Protein AF-A0A377ZT81-F1 (afdb_monomer_lite)

Radius of gyration: 21.16 Å; chains: 1; bounding box: 54×37×61 Å

Structure (mmCIF, N/CA/C/O backbone):
data_AF-A0A377ZT81-F1
#
_entry.id   AF-A0A377ZT81-F1
#
loop_
_atom_site.group_PDB
_atom_site.id
_atom_site.type_symbol
_atom_site.label_atom_id
_atom_site.label_alt_id
_atom_site.label_comp_id
_atom_site.label_asym_id
_atom_site.label_entity_id
_atom_site.label_seq_id
_atom_site.pdbx_PDB_ins_code
_atom_site.Cartn_x
_atom_site.Cartn_y
_atom_site.Cartn_z
_atom_site.occupancy
_atom_site.B_iso_or_equiv
_atom_site.auth_seq_id
_atom_site.auth_comp_id
_atom_site.auth_asym_id
_atom_site.auth_atom_id
_atom_site.pdbx_PDB_model_num
ATOM 1 N N . MET A 1 1 ? -2.036 1.432 21.814 1.00 51.34 1 MET A N 1
ATOM 2 C CA . MET A 1 1 ? -3.433 0.937 21.841 1.00 51.34 1 MET A CA 1
ATOM 3 C C . MET A 1 1 ? -3.660 -0.219 22.804 1.00 51.34 1 MET A C 1
ATOM 5 O O . MET A 1 1 ? -4.402 -0.023 23.750 1.00 51.34 1 MET A O 1
ATOM 9 N N . LEU A 1 2 ? -3.006 -1.379 22.638 1.00 55.41 2 LEU A N 1
ATOM 10 C CA . LEU A 1 2 ? -3.285 -2.585 23.446 1.00 55.41 2 LEU A CA 1
ATOM 11 C C . LEU A 1 2 ? -3.204 -2.383 24.973 1.00 55.41 2 LEU A C 1
ATOM 13 O O . LEU A 1 2 ? -3.934 -3.031 25.718 1.00 55.41 2 LEU A O 1
ATOM 17 N N . LEU A 1 3 ? -2.333 -1.484 25.437 1.00 57.44 3 LEU A N 1
ATOM 18 C CA . LEU A 1 3 ? -2.171 -1.170 26.858 1.00 57.44 3 LEU A CA 1
ATOM 19 C C . LEU A 1 3 ? -3.305 -0.258 27.378 1.00 57.44 3 LEU A C 1
ATOM 21 O O . LEU A 1 3 ? -3.852 -0.515 28.442 1.00 57.44 3 LEU A O 1
ATOM 25 N N . LEU A 1 4 ? -3.745 0.722 26.580 1.00 56.19 4 LEU A N 1
ATOM 26 C CA . LEU A 1 4 ? -4.866 1.622 26.902 1.00 56.19 4 LEU A CA 1
ATOM 27 C C . LEU A 1 4 ? -6.214 0.891 26.899 1.00 56.19 4 LEU A C 1
ATOM 29 O O . LEU A 1 4 ? -6.998 1.063 27.825 1.00 56.19 4 LEU A O 1
ATOM 33 N N . THR A 1 5 ? -6.442 -0.002 25.930 1.00 56.78 5 THR A N 1
ATOM 34 C CA . THR A 1 5 ? -7.654 -0.841 25.871 1.00 56.78 5 THR A CA 1
ATOM 35 C C . THR A 1 5 ? -7.766 -1.791 27.067 1.00 56.78 5 THR A C 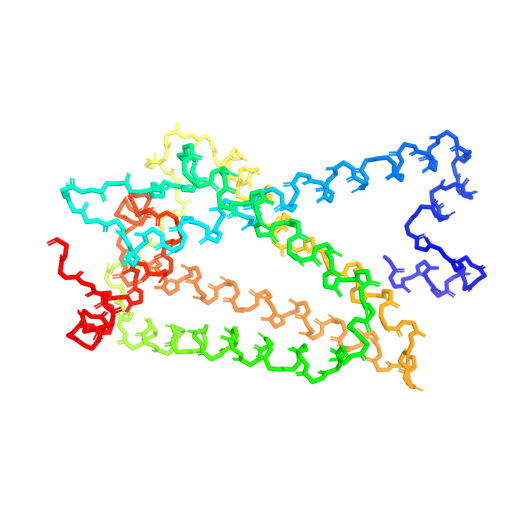1
ATOM 37 O O . THR A 1 5 ? -8.866 -2.173 27.453 1.00 56.78 5 THR A O 1
ATOM 40 N N . ARG A 1 6 ? -6.639 -2.171 27.688 1.00 57.97 6 ARG A N 1
ATOM 41 C CA . ARG A 1 6 ? -6.633 -2.961 28.930 1.00 57.97 6 ARG A CA 1
ATOM 42 C C . ARG A 1 6 ? -6.878 -2.122 30.184 1.00 57.97 6 ARG A C 1
ATOM 44 O O . ARG A 1 6 ? -7.456 -2.647 31.126 1.00 57.97 6 ARG A O 1
ATOM 51 N N . ILE A 1 7 ? -6.421 -0.868 30.207 1.00 60.09 7 ILE A N 1
ATOM 52 C CA . ILE A 1 7 ? -6.535 0.021 31.376 1.00 60.09 7 ILE A CA 1
ATOM 53 C C . ILE A 1 7 ? -7.918 0.683 31.453 1.00 60.09 7 ILE A C 1
ATOM 55 O O . ILE A 1 7 ? -8.443 0.848 32.549 1.00 60.09 7 ILE A O 1
ATOM 59 N N . ARG A 1 8 ? -8.522 1.039 30.312 1.00 58.12 8 ARG A N 1
ATOM 60 C CA . ARG A 1 8 ? -9.859 1.653 30.229 1.00 58.12 8 ARG A CA 1
ATOM 61 C C . ARG A 1 8 ? -10.763 0.872 29.263 1.00 58.12 8 ARG A C 1
ATOM 63 O O . ARG A 1 8 ? -10.941 1.292 28.114 1.00 58.12 8 ARG A O 1
ATOM 70 N N . PRO A 1 9 ? -11.275 -0.300 29.692 1.00 58.34 9 PRO A N 1
ATOM 71 C CA . PRO A 1 9 ? -12.201 -1.114 28.906 1.00 58.34 9 PRO A CA 1
ATOM 72 C C . PRO A 1 9 ? -13.620 -0.520 28.834 1.00 58.34 9 PRO A C 1
ATOM 74 O O . PRO A 1 9 ? -14.431 -1.020 28.069 1.00 58.34 9 PRO A O 1
ATOM 77 N N . ASP A 1 10 ? -13.913 0.518 29.623 1.00 55.56 10 ASP A N 1
ATOM 78 C CA . ASP A 1 10 ? -15.164 1.290 29.652 1.00 55.56 10 ASP A CA 1
ATOM 79 C C . ASP A 1 10 ? -15.356 2.207 28.429 1.00 55.56 10 ASP A C 1
ATOM 81 O O . ASP A 1 10 ? -16.475 2.616 28.126 1.00 55.56 10 ASP A O 1
ATOM 85 N N . LEU A 1 11 ? -14.275 2.527 27.710 1.00 59.03 11 LEU A N 1
ATOM 86 C CA . LEU A 1 11 ? -14.288 3.465 26.587 1.00 59.03 11 LEU A CA 1
ATOM 87 C C . LEU A 1 11 ? -14.462 2.728 25.246 1.00 59.03 11 LEU A C 1
ATOM 89 O O . LEU A 1 11 ? -13.526 2.596 24.453 1.00 59.03 11 LEU A O 1
ATOM 93 N N . ASP A 1 12 ? -15.687 2.274 24.975 1.00 52.72 12 ASP A N 1
ATOM 94 C CA . ASP A 1 12 ? -16.098 1.661 23.703 1.00 52.72 12 ASP A CA 1
ATOM 95 C C . ASP A 1 12 ? -16.346 2.731 22.616 1.00 52.72 12 ASP A C 1
ATOM 97 O O . ASP A 1 12 ? -17.474 3.065 22.263 1.00 52.72 12 ASP A O 1
ATOM 101 N N . GLY A 1 13 ? -15.277 3.313 22.068 1.00 53.59 13 GLY A N 1
ATOM 102 C CA . GLY A 1 13 ? -15.393 4.216 20.907 1.00 53.59 13 GLY A CA 1
ATOM 103 C C . GLY A 1 13 ? -14.089 4.509 20.164 1.00 53.59 13 GLY A C 1
ATOM 104 O O . GLY A 1 13 ? -14.024 5.405 19.322 1.00 53.59 13 GLY A O 1
ATOM 105 N N . GLY A 1 14 ? -13.045 3.726 20.440 1.00 59.12 14 GLY A N 1
ATOM 106 C CA . GLY A 1 14 ? -11.763 3.844 19.757 1.00 59.12 14 GLY A CA 1
ATOM 107 C C . GLY A 1 14 ? -10.973 5.091 20.162 1.00 59.12 14 GLY A C 1
ATOM 108 O O . GLY A 1 14 ? -11.110 5.628 21.258 1.00 59.12 14 GLY A O 1
ATOM 109 N N . ILE A 1 15 ? -10.089 5.523 19.266 1.00 63.22 15 ILE A N 1
ATOM 110 C CA . ILE A 1 15 ? -9.032 6.525 19.508 1.00 63.22 15 ILE A CA 1
ATOM 111 C C . ILE A 1 15 ? -9.598 7.876 19.968 1.00 63.22 15 ILE A C 1
ATOM 113 O O . ILE A 1 15 ? -9.003 8.546 20.810 1.00 63.22 15 ILE A O 1
ATOM 117 N N . PHE A 1 16 ? -10.777 8.238 19.460 1.00 63.53 16 PHE A N 1
ATOM 118 C CA . PHE A 1 16 ? -11.435 9.521 19.718 1.00 63.53 16 PHE A CA 1
ATOM 119 C C . PHE A 1 16 ? -11.974 9.626 21.137 1.00 63.53 16 PHE A C 1
ATOM 121 O O . PHE A 1 16 ? -11.855 10.679 21.757 1.00 63.53 16 PHE A O 1
ATOM 128 N N . THR A 1 17 ? -12.525 8.537 21.675 1.00 64.38 17 THR A N 1
ATOM 129 C CA . THR A 1 17 ? -13.050 8.517 23.044 1.00 64.38 17 THR A CA 1
ATOM 130 C C . THR A 1 17 ? -11.916 8.644 24.055 1.00 64.38 17 THR A C 1
ATOM 132 O O . THR A 1 17 ? -12.045 9.387 25.020 1.00 64.38 17 THR A O 1
ATOM 135 N N . TYR A 1 18 ? -10.760 8.022 23.789 1.00 66.94 18 TYR A N 1
ATOM 136 C CA . TYR A 1 18 ? -9.564 8.212 24.616 1.00 66.94 18 TYR A CA 1
ATOM 137 C C . TYR A 1 18 ? -9.042 9.657 24.567 1.00 66.94 18 TYR A C 1
ATOM 139 O O . TYR A 1 18 ? -8.658 10.201 25.601 1.00 66.94 18 TYR A O 1
ATOM 147 N N . ALA A 1 19 ? -9.047 10.294 23.390 1.00 68.56 19 ALA A N 1
ATOM 148 C CA . ALA A 1 19 ? -8.621 11.687 23.240 1.00 68.56 19 ALA A CA 1
ATOM 149 C C . ALA A 1 19 ? -9.590 12.671 23.917 1.00 68.56 19 ALA A C 1
ATOM 151 O O . ALA A 1 19 ? -9.147 13.605 24.584 1.00 68.56 19 ALA A O 1
ATOM 152 N N . ARG A 1 20 ? -10.902 12.438 23.791 1.00 71.44 20 ARG A N 1
ATOM 153 C CA . ARG A 1 20 ? -11.944 13.249 24.432 1.00 71.44 20 ARG A CA 1
ATOM 154 C C . ARG A 1 20 ? -11.869 13.165 25.952 1.00 71.44 20 ARG A C 1
ATOM 156 O O . ARG A 1 20 ? -11.900 14.196 26.613 1.00 71.44 20 ARG A O 1
ATOM 163 N N . GLU A 1 21 ? -11.735 11.957 26.490 1.00 73.06 21 GLU A N 1
ATOM 164 C CA . GLU A 1 21 ? -11.707 11.739 27.937 1.00 73.06 21 GLU A CA 1
ATOM 165 C C . GLU A 1 21 ? -10.402 12.242 28.574 1.00 73.06 21 GLU A C 1
ATOM 167 O O . GLU A 1 21 ? -10.401 12.716 29.706 1.00 73.06 21 GLU A O 1
ATOM 172 N N . GLY A 1 22 ? -9.282 12.167 27.845 1.00 74.12 22 GLY A N 1
ATOM 173 C CA . GLY A 1 22 ? -7.982 12.628 28.336 1.00 74.12 22 GLY A CA 1
ATOM 174 C C . GLY A 1 22 ? -7.754 14.138 28.218 1.00 74.12 22 GLY A C 1
ATOM 1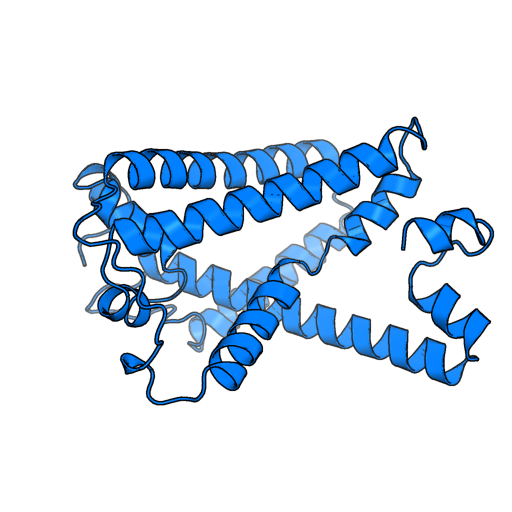75 O O . GLY A 1 22 ? -7.050 14.708 29.047 1.00 74.12 22 GLY A O 1
ATOM 176 N N . PHE A 1 23 ? -8.316 14.784 27.192 1.00 78.31 23 PHE A N 1
ATOM 177 C CA . PHE A 1 23 ? -7.936 16.150 26.806 1.00 78.31 23 PHE A CA 1
ATOM 178 C C . PHE A 1 23 ? -9.120 17.093 26.522 1.00 78.31 23 PHE A C 1
ATOM 180 O O . PHE A 1 23 ? -8.913 18.250 26.155 1.00 78.31 23 PHE A O 1
ATOM 187 N N . GLY A 1 24 ? -10.359 16.634 26.706 1.00 82.75 24 GLY A N 1
ATOM 188 C CA . GLY A 1 24 ? -11.573 17.433 26.539 1.00 82.75 24 GLY A CA 1
ATOM 189 C C . GLY A 1 24 ? -12.202 17.358 25.144 1.00 82.75 24 GLY A C 1
ATOM 190 O O . GLY A 1 24 ? -11.667 16.778 24.195 1.00 82.75 24 GLY A O 1
ATOM 191 N N . GLU A 1 25 ? -13.385 17.964 25.011 1.00 81.56 25 GLU A N 1
ATOM 192 C CA . GLU A 1 25 ? -14.235 17.832 23.819 1.00 81.56 25 GLU A CA 1
ATOM 193 C C . GLU A 1 25 ? -13.616 18.406 22.544 1.00 81.56 25 GLU A C 1
ATOM 195 O O . GLU A 1 25 ? -13.745 17.795 21.485 1.00 81.56 25 GLU A O 1
ATOM 200 N N . LEU A 1 26 ? -12.891 19.526 22.639 1.00 82.75 26 LEU A N 1
ATOM 201 C CA . LEU A 1 26 ? -12.250 20.156 21.482 1.00 82.75 26 LEU A CA 1
ATOM 202 C C . LEU A 1 26 ? -11.189 19.241 20.854 1.00 82.75 26 LEU A C 1
ATOM 204 O O . LEU A 1 26 ? -11.141 19.079 19.638 1.00 82.75 26 LEU A O 1
ATOM 208 N N . ILE A 1 27 ? -10.355 18.607 21.683 1.00 83.00 27 ILE A N 1
ATOM 209 C CA . ILE A 1 27 ? -9.286 17.717 21.214 1.00 83.00 27 ILE A CA 1
ATOM 210 C C . ILE A 1 27 ? -9.875 16.401 20.690 1.00 83.00 27 ILE A C 1
ATOM 212 O O . ILE A 1 27 ? -9.426 15.896 19.658 1.00 83.00 27 ILE A O 1
ATOM 216 N N . GLY A 1 28 ? -10.940 15.899 21.324 1.00 78.44 28 GLY A N 1
ATOM 217 C CA . GLY A 1 28 ? -11.738 14.795 20.788 1.00 78.44 28 GLY A CA 1
ATOM 218 C C . GLY A 1 28 ? -12.314 15.100 19.399 1.00 78.44 28 GLY A C 1
ATOM 219 O O . GLY A 1 28 ? -12.178 14.282 18.487 1.00 78.44 28 GLY A O 1
ATOM 220 N N . PHE A 1 29 ? -12.887 16.293 19.207 1.00 82.56 29 PHE A N 1
ATOM 221 C CA . PHE A 1 29 ? -13.408 16.749 17.915 1.00 82.56 29 PHE A CA 1
ATOM 222 C C . PHE A 1 29 ? -12.306 16.859 16.855 1.00 82.56 29 PHE A C 1
ATOM 224 O O . PHE A 1 29 ? -12.451 16.294 15.773 1.00 82.56 29 PHE A O 1
ATOM 231 N N . CYS A 1 30 ? -11.182 17.514 17.164 1.00 85.12 30 CYS A N 1
ATOM 232 C CA . CYS A 1 30 ? -10.048 17.630 16.242 1.00 85.12 30 CYS A CA 1
ATOM 233 C C . CYS A 1 30 ? -9.508 16.258 15.815 1.00 85.12 30 CYS A C 1
ATOM 235 O O . CYS A 1 30 ? -9.183 16.060 14.645 1.00 85.12 30 CYS A O 1
ATOM 237 N N . SER A 1 31 ? -9.443 15.297 16.741 1.00 79.69 31 SER A N 1
ATOM 238 C CA . SER A 1 31 ? -9.023 13.928 16.439 1.00 79.69 31 SER A CA 1
ATOM 239 C C . SER A 1 31 ? -10.003 13.234 15.485 1.00 79.69 31 SER A C 1
ATOM 241 O O . SER A 1 31 ? -9.577 12.682 14.469 1.00 79.69 31 SER A O 1
ATOM 243 N N . ALA A 1 32 ? -11.310 13.317 15.759 1.00 77.56 32 ALA A N 1
ATOM 244 C CA . ALA A 1 32 ? -12.347 12.725 14.912 1.00 77.56 32 ALA A CA 1
ATOM 245 C C . ALA A 1 32 ? -12.371 13.350 13.511 1.00 77.56 32 ALA A C 1
ATOM 247 O O . ALA A 1 32 ? -12.416 12.637 12.508 1.00 77.56 32 ALA A O 1
ATOM 248 N N . TRP A 1 33 ? -12.271 14.678 13.440 1.00 85.00 33 TRP A N 1
ATOM 249 C CA . TRP A 1 33 ? -12.207 15.420 12.187 1.00 85.00 33 TRP A CA 1
ATOM 250 C C . TRP A 1 33 ? -10.962 15.064 11.369 1.00 85.00 33 TRP A C 1
ATOM 252 O O . TRP A 1 33 ? -11.062 14.792 10.173 1.00 85.00 33 TRP A O 1
ATOM 262 N N . GLY A 1 34 ? -9.793 15.001 12.015 1.00 85.25 34 GLY A N 1
ATOM 263 C CA . GLY A 1 34 ? -8.539 14.623 11.367 1.00 85.25 34 GLY A CA 1
ATOM 264 C C . GLY A 1 34 ? -8.576 13.205 10.796 1.00 85.25 34 GLY A C 1
ATOM 265 O O . GLY A 1 34 ? -8.147 12.986 9.663 1.00 85.25 34 GLY A O 1
ATOM 266 N N . TYR A 1 35 ? -9.146 12.251 11.534 1.00 81.75 35 TYR A N 1
ATOM 267 C CA . TYR A 1 35 ? -9.324 10.888 11.036 1.00 81.75 35 TYR A CA 1
ATOM 268 C C . TYR A 1 35 ? -10.312 10.814 9.874 1.00 81.75 35 TYR A C 1
ATOM 270 O O . TYR A 1 35 ? -10.034 10.143 8.881 1.00 81.75 35 TYR A O 1
ATOM 278 N N . TRP A 1 36 ? -11.440 11.525 9.962 1.00 85.19 36 TRP A N 1
ATOM 279 C CA . TRP A 1 36 ? -12.407 11.594 8.870 1.00 85.19 36 TRP A CA 1
ATOM 280 C C . TRP A 1 36 ? -11.770 12.157 7.593 1.00 85.19 36 TRP A C 1
ATOM 282 O O . TRP A 1 36 ? -11.884 11.548 6.530 1.00 85.19 36 TRP A O 1
ATOM 292 N N . LEU A 1 37 ? -11.020 13.257 7.703 1.00 87.19 37 LEU A N 1
ATOM 293 C CA . LEU A 1 37 ? -10.310 13.852 6.574 1.00 87.19 37 LEU A CA 1
ATOM 294 C C . LEU A 1 37 ? -9.270 12.886 5.984 1.00 87.19 37 LEU A C 1
ATOM 296 O O . LEU A 1 37 ? -9.205 12.715 4.767 1.00 87.19 37 LEU A O 1
ATOM 300 N N . CYS A 1 38 ? -8.496 12.210 6.839 1.00 85.38 38 CYS A N 1
ATOM 301 C CA . CYS A 1 38 ? -7.540 11.188 6.415 1.00 85.38 38 CYS A CA 1
ATOM 302 C C . CYS A 1 38 ? -8.231 10.051 5.650 1.00 85.38 38 CYS A C 1
ATOM 304 O O . CYS A 1 38 ? -7.759 9.652 4.585 1.00 85.38 38 CYS A O 1
ATOM 306 N N . ALA A 1 39 ? -9.381 9.578 6.138 1.00 83.50 39 ALA A N 1
ATOM 307 C CA . ALA A 1 39 ? -10.157 8.535 5.481 1.00 83.50 39 ALA A CA 1
ATOM 308 C C . ALA A 1 39 ? -10.674 8.983 4.104 1.00 83.50 39 ALA A C 1
ATOM 310 O O . ALA A 1 39 ? -10.602 8.212 3.147 1.00 83.50 39 ALA A O 1
ATOM 311 N N . VAL A 1 40 ? -11.157 10.222 3.967 1.00 86.81 40 VAL A N 1
ATOM 312 C CA . VAL A 1 40 ? -11.605 10.770 2.673 1.00 86.81 40 VAL A CA 1
ATOM 313 C C . VAL A 1 40 ? -10.452 10.803 1.668 1.00 86.81 40 VAL A C 1
ATOM 315 O O . VAL A 1 40 ? -10.587 10.270 0.567 1.00 86.81 40 VAL A O 1
ATOM 318 N N . ILE A 1 41 ? -9.301 11.356 2.060 1.00 88.44 41 ILE A N 1
ATOM 319 C CA . ILE A 1 41 ? -8.113 11.438 1.198 1.00 88.44 41 ILE A CA 1
ATOM 320 C C . ILE A 1 41 ? -7.631 10.032 0.814 1.00 88.44 41 ILE A C 1
ATOM 322 O O . ILE A 1 41 ? -7.363 9.774 -0.357 1.00 88.44 41 ILE A O 1
ATOM 326 N N . ALA A 1 42 ? -7.574 9.100 1.770 1.00 85.25 42 ALA A N 1
ATOM 327 C CA . ALA A 1 42 ? -7.147 7.727 1.516 1.00 85.25 42 ALA A CA 1
ATOM 328 C C . ALA A 1 42 ? -8.045 7.015 0.491 1.00 85.25 42 ALA A C 1
ATOM 330 O O . ALA A 1 42 ? -7.530 6.351 -0.406 1.00 85.25 42 ALA A O 1
ATOM 331 N N . ASN A 1 43 ? -9.370 7.192 0.572 1.00 87.69 43 ASN A N 1
ATOM 332 C CA . ASN A 1 43 ? -10.303 6.618 -0.403 1.00 87.69 43 ASN A CA 1
ATOM 333 C C . ASN A 1 43 ? -10.042 7.132 -1.826 1.00 87.69 43 ASN A C 1
ATOM 335 O O . ASN A 1 43 ? -10.011 6.336 -2.764 1.00 87.69 43 ASN A O 1
ATOM 339 N N . VAL A 1 44 ? -9.803 8.437 -1.986 1.00 87.81 44 VAL A N 1
ATOM 340 C CA . VAL A 1 44 ? -9.458 9.022 -3.292 1.00 87.81 44 VAL A CA 1
ATOM 341 C C . VAL A 1 44 ? -8.138 8.444 -3.807 1.00 87.81 44 VAL A C 1
ATOM 343 O O . VAL A 1 44 ? -8.079 7.989 -4.949 1.00 87.81 44 VAL A O 1
ATOM 346 N N . SER A 1 45 ? -7.107 8.375 -2.961 1.00 86.94 45 SER A N 1
ATOM 347 C CA . SER A 1 45 ? -5.813 7.787 -3.327 1.00 86.94 45 SER A CA 1
ATOM 348 C C . SER A 1 45 ? -5.934 6.324 -3.764 1.00 86.94 45 SER A C 1
ATOM 350 O O . SER A 1 45 ? -5.310 5.927 -4.746 1.00 86.94 45 SER A O 1
ATOM 352 N N . TYR A 1 46 ? -6.759 5.514 -3.091 1.00 86.06 46 TYR A N 1
ATOM 353 C CA . TYR A 1 46 ? -6.984 4.124 -3.497 1.00 86.06 46 TYR A CA 1
ATOM 354 C C . TYR A 1 46 ? -7.639 4.016 -4.872 1.00 86.06 46 TYR A C 1
ATOM 356 O O . TYR A 1 46 ? -7.233 3.166 -5.663 1.00 86.06 46 TYR A O 1
ATOM 364 N N . LEU A 1 47 ? -8.612 4.876 -5.182 1.00 86.69 47 LEU A N 1
ATOM 365 C CA . LEU A 1 47 ? -9.233 4.898 -6.506 1.00 86.69 47 LEU A CA 1
ATOM 366 C C . LEU A 1 47 ? -8.210 5.259 -7.587 1.00 86.69 47 LEU A C 1
ATOM 368 O O . LEU A 1 47 ? -8.136 4.562 -8.595 1.00 86.69 47 LEU A O 1
ATOM 372 N N . VAL A 1 48 ? -7.361 6.265 -7.351 1.00 86.44 48 VAL A N 1
ATOM 373 C CA . VAL A 1 48 ? -6.267 6.619 -8.274 1.00 86.44 48 VAL A CA 1
ATOM 374 C C . VAL A 1 48 ? -5.341 5.422 -8.511 1.00 86.44 48 VAL A C 1
ATOM 376 O O . VAL A 1 48 ? -5.037 5.111 -9.658 1.00 86.44 48 VAL A O 1
ATOM 379 N N . ILE A 1 49 ? -4.957 4.686 -7.461 1.00 85.12 49 ILE A N 1
ATOM 380 C CA . ILE A 1 49 ? -4.118 3.481 -7.593 1.00 85.12 49 ILE A CA 1
ATOM 381 C C . ILE A 1 49 ? -4.822 2.392 -8.413 1.00 85.12 49 ILE A C 1
ATOM 383 O O . ILE A 1 49 ? -4.178 1.751 -9.242 1.00 85.12 49 ILE A O 1
ATOM 387 N N . VAL A 1 50 ? -6.128 2.181 -8.218 1.00 85.75 50 VAL A N 1
ATOM 388 C CA . VAL A 1 50 ? -6.909 1.204 -8.996 1.00 85.75 50 VAL A CA 1
ATOM 389 C C . VAL A 1 50 ? -6.909 1.568 -10.478 1.00 85.75 50 VAL A C 1
ATOM 391 O O . VAL A 1 50 ? -6.622 0.708 -11.306 1.00 85.75 50 VAL A O 1
ATOM 394 N N . PHE A 1 51 ? -7.175 2.828 -10.825 1.00 84.94 51 PHE A N 1
ATOM 395 C CA . PHE A 1 51 ? -7.164 3.267 -12.223 1.00 84.94 51 PHE A CA 1
ATOM 396 C C . PHE A 1 51 ? -5.755 3.295 -12.820 1.00 84.94 51 PHE A C 1
ATOM 398 O O . PHE A 1 51 ? -5.589 2.909 -13.974 1.00 84.94 51 PHE A O 1
ATOM 405 N N . SER A 1 52 ? -4.731 3.625 -12.029 1.00 83.06 52 SER A N 1
ATOM 406 C CA . SER A 1 52 ? -3.331 3.490 -12.445 1.00 83.06 52 SER A CA 1
ATOM 407 C C . SER A 1 52 ? -2.974 2.029 -12.731 1.00 83.06 52 SER A C 1
ATOM 409 O O . SER A 1 52 ? -2.346 1.729 -13.739 1.00 83.06 52 SER A O 1
ATOM 411 N N . ALA A 1 53 ? -3.436 1.081 -11.912 1.00 81.19 53 ALA A N 1
ATOM 412 C CA . ALA A 1 53 ? -3.245 -0.346 -12.166 1.00 81.19 53 ALA A CA 1
ATOM 413 C C . ALA A 1 53 ? -4.035 -0.835 -13.396 1.00 81.19 53 ALA A C 1
ATOM 415 O O . ALA A 1 53 ? -3.504 -1.602 -14.194 1.00 81.19 53 ALA A O 1
ATOM 416 N N . LEU A 1 54 ? -5.276 -0.371 -13.590 1.00 80.44 54 LEU A N 1
ATOM 417 C CA . LEU A 1 54 ? -6.080 -0.681 -14.781 1.00 80.44 54 LEU A CA 1
ATOM 418 C C . LEU A 1 54 ? -5.457 -0.120 -16.062 1.00 80.44 54 LEU A C 1
ATOM 420 O O . LEU A 1 54 ? -5.568 -0.750 -17.116 1.00 80.44 54 LEU A O 1
ATOM 424 N N . SER A 1 55 ? -4.769 1.020 -15.967 1.00 78.44 55 SER A N 1
ATOM 425 C CA . SER A 1 55 ? -4.052 1.629 -17.085 1.00 78.44 55 SER A CA 1
ATOM 426 C C . SER A 1 55 ? -3.011 0.683 -17.688 1.00 78.44 55 SER A C 1
ATOM 428 O O . SER A 1 55 ? -2.854 0.678 -18.900 1.00 78.44 55 SER A O 1
ATOM 430 N N . PHE A 1 56 ? -2.388 -0.208 -16.901 1.00 72.44 56 PHE A N 1
ATOM 431 C CA . PHE A 1 56 ? -1.458 -1.207 -17.444 1.00 72.44 56 PHE A CA 1
ATOM 432 C C . PHE A 1 56 ? -2.124 -2.140 -18.465 1.00 72.44 56 PHE A C 1
ATOM 434 O O . PHE A 1 56 ? -1.459 -2.581 -19.392 1.00 72.44 56 PHE A O 1
ATOM 441 N N . PHE A 1 57 ? -3.421 -2.428 -18.314 1.00 71.38 57 PHE A N 1
ATOM 442 C CA . PHE A 1 57 ? -4.170 -3.325 -19.203 1.00 71.38 57 PHE A CA 1
ATOM 443 C C . PHE A 1 57 ? -4.849 -2.622 -20.376 1.00 71.38 57 PHE A C 1
ATOM 445 O O . PHE A 1 57 ? -5.238 -3.278 -21.338 1.00 71.38 57 PHE A O 1
ATOM 452 N N . THR A 1 58 ? -5.057 -1.313 -20.269 1.00 68.00 58 THR A N 1
ATOM 453 C CA . THR A 1 58 ? -5.963 -0.560 -21.148 1.00 68.00 58 THR A CA 1
ATOM 454 C C . THR A 1 58 ? -5.273 0.578 -21.887 1.00 68.00 58 THR A C 1
ATOM 456 O O . THR A 1 58 ? -5.698 0.901 -22.995 1.00 68.00 58 THR A O 1
ATOM 459 N N . ASP A 1 59 ? -4.210 1.161 -21.325 1.00 70.75 59 ASP A N 1
ATOM 460 C CA . ASP A 1 59 ? -3.380 2.125 -22.036 1.00 70.75 59 ASP A CA 1
ATOM 461 C C . ASP A 1 59 ? -2.483 1.378 -23.028 1.00 70.75 59 ASP A C 1
ATOM 463 O O . ASP A 1 59 ? -1.736 0.469 -22.669 1.00 70.75 59 ASP A O 1
ATOM 467 N N . THR A 1 60 ? -2.530 1.808 -24.282 1.00 63.81 60 THR A N 1
ATOM 468 C CA . THR A 1 60 ? -1.599 1.407 -25.347 1.00 63.81 60 THR A CA 1
ATOM 469 C C . THR A 1 60 ? -0.793 2.633 -25.788 1.00 63.81 60 THR A C 1
ATOM 471 O O . THR A 1 60 ? -1.195 3.762 -25.488 1.00 63.81 60 THR A O 1
ATOM 474 N N . PRO A 1 61 ? 0.344 2.472 -26.494 1.00 61.03 61 PRO A N 1
ATOM 475 C CA . PRO A 1 61 ? 1.156 3.602 -26.968 1.00 61.03 61 PRO A CA 1
ATOM 476 C C . PRO A 1 61 ? 0.362 4.647 -27.761 1.00 61.03 61 PRO A C 1
ATOM 478 O O . PRO A 1 61 ? 0.698 5.829 -27.743 1.00 61.03 61 PRO A O 1
ATOM 481 N N . GLU A 1 62 ? -0.713 4.209 -28.416 1.00 59.81 62 GLU A N 1
ATOM 482 C CA . GLU A 1 62 ? -1.581 5.021 -29.267 1.00 59.81 62 GLU A CA 1
ATOM 483 C C . GLU A 1 62 ? -2.751 5.667 -28.500 1.00 59.81 62 GLU A C 1
ATOM 485 O O . GLU A 1 62 ? -3.304 6.669 -28.956 1.00 59.81 62 GLU A O 1
ATOM 490 N N . LEU A 1 63 ? -3.120 5.149 -27.318 1.00 60.38 63 LEU A N 1
ATOM 491 C CA . LEU A 1 63 ? -4.269 5.630 -26.547 1.00 60.38 63 LEU A CA 1
ATOM 492 C C . LEU A 1 63 ? -4.020 5.540 -25.031 1.00 60.38 63 LEU A C 1
ATOM 494 O O . LEU A 1 63 ? -4.026 4.461 -24.441 1.00 60.38 63 LEU A O 1
ATOM 498 N N . ARG A 1 64 ? -3.858 6.699 -24.379 1.00 67.25 64 ARG A N 1
ATOM 499 C CA . ARG A 1 64 ? -3.796 6.819 -22.911 1.00 67.25 64 ARG A CA 1
ATOM 500 C C . ARG A 1 64 ? -5.186 7.134 -22.361 1.00 67.25 64 ARG A C 1
ATOM 502 O O . ARG A 1 64 ? -5.613 8.288 -22.389 1.00 67.25 64 ARG A O 1
ATOM 509 N N . LEU A 1 65 ? -5.895 6.114 -21.888 1.00 66.12 65 LEU A N 1
ATOM 510 C CA . LEU A 1 65 ? -7.224 6.249 -21.295 1.00 66.12 65 LEU A CA 1
ATOM 511 C C . LEU A 1 65 ? -7.123 6.666 -19.828 1.00 66.12 65 LEU A C 1
ATOM 513 O O . LEU A 1 65 ? -7.708 7.677 -19.436 1.00 66.12 65 LEU A O 1
ATOM 517 N N . PHE A 1 66 ? -6.365 5.927 -19.020 1.00 70.81 66 PHE A N 1
ATOM 518 C CA . PHE A 1 66 ? -6.354 6.117 -17.568 1.00 70.81 66 PHE A CA 1
ATOM 519 C C . PHE A 1 66 ? -5.081 6.779 -17.039 1.00 70.81 66 PHE A C 1
ATOM 521 O O . PHE A 1 66 ? -5.139 7.427 -15.987 1.00 70.81 66 PHE A O 1
ATOM 528 N N . GLY A 1 67 ? -3.962 6.710 -17.770 1.00 75.06 67 GLY A N 1
ATOM 529 C CA . GLY A 1 67 ? -2.724 7.377 -17.362 1.00 75.06 67 GLY A CA 1
ATOM 530 C C . GLY A 1 67 ? -2.294 6.936 -15.959 1.00 75.06 67 GLY A C 1
ATOM 531 O O . GLY A 1 67 ? -2.544 5.802 -15.551 1.00 75.06 67 GLY A O 1
ATOM 532 N N . ASP A 1 68 ? -1.683 7.818 -15.177 1.00 72.81 68 ASP A N 1
ATOM 533 C CA . ASP A 1 68 ? -1.279 7.504 -13.794 1.00 72.81 68 ASP A CA 1
ATOM 534 C C . ASP A 1 68 ? -2.469 7.513 -12.809 1.00 72.81 68 ASP A C 1
ATOM 536 O O . ASP A 1 68 ? -2.334 7.860 -11.637 1.00 72.81 68 ASP A O 1
ATOM 540 N N . GLY A 1 69 ? -3.675 7.205 -13.299 1.00 73.94 69 GLY A N 1
ATOM 541 C CA . GLY A 1 69 ? -4.930 7.309 -12.556 1.00 73.94 69 GLY A CA 1
ATOM 542 C C . GLY A 1 69 ? -5.422 8.748 -12.363 1.00 73.94 69 GLY A C 1
ATOM 543 O O . GLY A 1 69 ? -6.367 8.972 -11.609 1.00 73.94 69 GLY A O 1
ATOM 544 N N . ASN A 1 70 ? -4.802 9.725 -13.031 1.00 79.56 70 ASN A N 1
ATOM 545 C CA . ASN A 1 70 ? -5.073 11.160 -12.882 1.00 79.56 70 ASN A CA 1
ATOM 546 C C . ASN A 1 70 ? -5.733 11.810 -14.113 1.00 79.56 70 ASN A C 1
ATOM 548 O O . ASN A 1 70 ? -5.942 13.023 -14.128 1.00 79.56 70 ASN A O 1
ATOM 552 N N . THR A 1 71 ? -6.063 11.034 -15.147 1.00 84.56 71 THR A N 1
ATOM 553 C CA . THR A 1 71 ? -6.770 11.544 -16.329 1.00 84.56 71 THR A CA 1
ATOM 554 C C . THR A 1 71 ? -8.236 11.849 -16.015 1.00 84.56 71 THR A C 1
ATOM 556 O O . THR A 1 71 ? -8.815 11.328 -15.059 1.00 84.56 71 THR A O 1
ATOM 559 N N . TRP A 1 72 ? -8.883 12.677 -16.840 1.00 82.88 72 TRP A N 1
ATOM 560 C CA . TRP A 1 72 ? -10.299 13.006 -16.640 1.00 82.88 72 TRP A CA 1
ATOM 561 C C . TRP A 1 72 ? -11.197 11.758 -16.740 1.00 82.88 72 TRP A C 1
ATOM 563 O O . TRP A 1 72 ? -12.169 11.647 -15.994 1.00 82.88 72 TRP A O 1
ATOM 573 N N . GLN A 1 73 ? -10.835 10.781 -17.583 1.00 85.50 73 GLN A N 1
ATOM 574 C CA . GLN A 1 73 ? -11.526 9.493 -17.672 1.00 85.50 73 GLN A CA 1
ATOM 575 C C . GLN A 1 73 ? -11.377 8.686 -16.377 1.00 85.50 73 GLN A C 1
ATOM 577 O O . GLN A 1 73 ? -12.365 8.128 -15.897 1.00 85.50 73 GLN A O 1
ATOM 582 N N . SER A 1 74 ? -10.179 8.665 -15.777 1.00 85.12 74 SER A N 1
ATOM 583 C CA . SER A 1 74 ? -9.946 8.052 -14.461 1.00 85.12 74 SER A CA 1
ATOM 584 C C . SER A 1 74 ? -10.792 8.707 -13.376 1.00 85.12 74 SER A C 1
ATOM 586 O O . SER A 1 74 ? -11.363 8.004 -12.552 1.00 85.12 74 SER A O 1
ATOM 588 N N . ILE A 1 75 ? -10.951 10.034 -13.399 1.00 86.44 75 ILE A N 1
ATOM 589 C CA . ILE A 1 75 ? -11.790 10.759 -12.431 1.00 86.44 75 ILE A CA 1
ATOM 590 C C . ILE A 1 75 ? -13.268 10.375 -12.580 1.00 86.44 75 ILE A C 1
ATOM 592 O O . ILE A 1 75 ? -13.945 10.110 -11.581 1.00 86.44 75 ILE A O 1
ATOM 596 N N . VAL A 1 76 ? -13.779 10.309 -13.813 1.00 88.38 76 VAL A N 1
ATOM 597 C CA . VAL A 1 76 ? -15.162 9.883 -14.076 1.00 88.38 76 VAL A CA 1
ATOM 598 C C . VAL A 1 76 ? -15.365 8.427 -13.652 1.00 88.38 76 VAL A C 1
ATOM 600 O O . VAL A 1 76 ? -16.310 8.129 -12.922 1.00 88.38 76 VAL A O 1
ATOM 603 N N . GLY A 1 77 ? -14.450 7.531 -14.032 1.00 87.50 77 GLY A N 1
ATOM 604 C CA . GLY A 1 77 ? -14.487 6.122 -13.640 1.00 87.50 77 GLY A CA 1
ATOM 605 C C . GLY A 1 77 ? -14.423 5.930 -12.123 1.00 87.50 77 GLY A C 1
ATOM 606 O O . GLY A 1 77 ? -15.221 5.177 -11.564 1.00 87.50 77 GLY A O 1
ATOM 607 N N . ALA A 1 78 ? -13.530 6.652 -11.442 1.00 87.88 78 ALA A N 1
ATOM 608 C CA . ALA A 1 78 ? -13.392 6.644 -9.988 1.00 87.88 78 ALA A CA 1
ATOM 609 C C . ALA A 1 78 ? -14.664 7.124 -9.295 1.00 87.88 78 ALA A C 1
ATOM 611 O O . ALA A 1 78 ? -15.102 6.504 -8.328 1.00 87.88 78 ALA A O 1
ATOM 612 N N . SER A 1 79 ? -15.296 8.173 -9.822 1.00 90.00 79 SER A N 1
ATOM 613 C CA . SER A 1 79 ? -16.556 8.698 -9.294 1.00 90.00 79 SER A CA 1
ATOM 614 C C . SER A 1 79 ? -17.683 7.672 -9.420 1.00 90.00 79 SER A C 1
ATOM 616 O O . SER A 1 79 ? -18.391 7.412 -8.449 1.00 90.00 79 SER A O 1
ATOM 618 N N . VAL A 1 80 ? -17.825 7.038 -10.588 1.00 90.88 80 VAL A N 1
ATOM 619 C CA . VAL A 1 80 ? -18.828 5.984 -10.807 1.00 90.88 80 VAL A CA 1
ATOM 620 C C . VAL A 1 80 ? -18.582 4.798 -9.873 1.00 90.88 80 VAL A C 1
ATOM 622 O O . VAL A 1 80 ? -19.511 4.344 -9.205 1.00 90.88 80 VAL A O 1
ATOM 625 N N . LEU A 1 81 ? -17.337 4.325 -9.775 1.00 88.56 81 LEU A N 1
ATOM 626 C CA . LEU A 1 81 ? -16.971 3.206 -8.907 1.00 88.56 81 LEU A CA 1
ATOM 627 C C . LEU A 1 81 ? -17.248 3.516 -7.429 1.00 88.56 81 LEU A C 1
ATOM 629 O O . LEU A 1 81 ? -17.785 2.666 -6.718 1.00 88.56 81 LEU A O 1
ATOM 633 N N . LEU A 1 82 ? -16.943 4.738 -6.981 1.00 89.50 82 LEU A N 1
ATOM 634 C CA . LEU A 1 82 ? -17.237 5.205 -5.627 1.00 89.50 82 LEU A CA 1
ATOM 635 C C . LEU A 1 82 ? -18.734 5.109 -5.329 1.00 89.50 82 LEU A C 1
ATOM 637 O O . LEU A 1 82 ? -19.119 4.534 -4.310 1.00 89.50 82 LEU A O 1
ATOM 641 N N . TRP A 1 83 ? -19.583 5.612 -6.228 1.00 89.88 83 TRP A N 1
ATOM 642 C CA . TRP A 1 83 ? -21.034 5.536 -6.064 1.00 89.88 83 TRP A CA 1
ATOM 643 C C . TRP A 1 83 ? -21.540 4.093 -6.059 1.00 89.88 83 TRP A C 1
ATOM 645 O O . TRP A 1 83 ? -22.359 3.745 -5.213 1.00 89.88 83 TRP A O 1
ATOM 655 N N . VAL A 1 84 ? -21.021 3.223 -6.930 1.00 87.19 84 VAL A N 1
ATOM 656 C CA . VAL A 1 84 ? -21.373 1.792 -6.939 1.00 87.19 84 VAL A CA 1
ATOM 657 C C . VAL A 1 84 ? -21.058 1.135 -5.594 1.00 87.19 84 VAL A C 1
ATOM 659 O O . VAL A 1 84 ? -21.922 0.468 -5.021 1.00 87.19 84 VAL A O 1
ATOM 662 N N . VAL A 1 85 ? -19.851 1.351 -5.061 1.00 84.19 85 VAL A N 1
ATOM 663 C CA . VAL A 1 85 ? -19.456 0.826 -3.745 1.00 84.19 85 VAL A CA 1
ATOM 664 C C . VAL A 1 85 ? -20.352 1.403 -2.648 1.00 84.19 85 VAL A C 1
ATOM 666 O O . VAL A 1 85 ? -20.822 0.655 -1.794 1.00 84.19 85 VAL A O 1
ATOM 669 N N . HIS A 1 86 ? -20.660 2.700 -2.697 1.00 86.12 86 HIS A N 1
ATOM 670 C CA . HIS A 1 86 ? -21.562 3.347 -1.748 1.00 86.12 86 HIS A CA 1
ATOM 671 C C . HIS A 1 86 ? -22.961 2.708 -1.746 1.00 86.12 86 HIS A C 1
ATOM 673 O O . HIS A 1 86 ? -23.459 2.318 -0.689 1.00 86.12 86 HIS A O 1
ATOM 679 N N . PHE A 1 87 ? -23.575 2.509 -2.917 1.00 85.50 87 PHE A N 1
ATOM 680 C CA . PHE A 1 87 ? -24.880 1.848 -3.030 1.00 85.50 87 PHE A CA 1
ATOM 681 C C . PHE A 1 87 ? -24.849 0.394 -2.553 1.00 85.50 87 PHE A C 1
ATOM 683 O O . PHE A 1 87 ? -25.806 -0.078 -1.941 1.00 85.50 87 PHE A O 1
ATOM 690 N N . LEU A 1 88 ? -23.755 -0.321 -2.807 1.00 82.56 88 LEU A N 1
ATOM 691 C CA . LEU A 1 88 ? -23.573 -1.697 -2.353 1.00 82.56 88 LEU A CA 1
ATOM 692 C C . LEU A 1 88 ? -23.476 -1.775 -0.822 1.00 82.56 88 LEU A C 1
ATOM 694 O O . LEU A 1 88 ? -24.093 -2.647 -0.211 1.00 82.56 88 LEU A O 1
ATOM 698 N N . VAL A 1 89 ? -22.777 -0.827 -0.193 1.00 81.00 89 VAL A N 1
ATOM 699 C CA . VAL A 1 89 ? -22.723 -0.703 1.271 1.00 81.00 89 VAL A CA 1
ATOM 700 C C . VAL A 1 89 ? -24.104 -0.370 1.843 1.00 81.00 89 VAL A C 1
ATOM 702 O O . VAL A 1 89 ? -24.525 -1.015 2.803 1.00 81.00 89 VAL A O 1
ATOM 705 N N . LEU A 1 90 ? -24.847 0.559 1.228 1.00 82.19 90 LEU A N 1
ATOM 706 C CA . LEU A 1 90 ? -26.218 0.897 1.642 1.00 82.19 90 LEU A CA 1
ATOM 707 C C . LEU A 1 90 ? -27.184 -0.291 1.538 1.00 82.19 90 LEU A C 1
ATOM 709 O O . LEU A 1 90 ? -28.076 -0.431 2.369 1.00 82.19 90 LEU A O 1
ATOM 713 N N . ARG A 1 91 ? -26.993 -1.178 0.553 1.00 79.31 91 ARG A N 1
ATOM 714 C CA . ARG A 1 91 ? -27.770 -2.422 0.404 1.00 79.31 91 ARG A CA 1
ATOM 715 C C . ARG A 1 91 ? -27.431 -3.492 1.444 1.00 79.31 91 ARG A C 1
ATOM 717 O O . ARG A 1 91 ? -28.022 -4.567 1.411 1.00 79.31 91 ARG A O 1
ATOM 724 N N . GLY A 1 92 ? -26.514 -3.208 2.369 1.00 67.44 92 GLY A N 1
ATOM 725 C CA . GLY A 1 92 ? -26.237 -4.071 3.505 1.00 67.44 92 GLY A CA 1
ATOM 726 C C . GLY A 1 92 ? -25.581 -5.377 3.087 1.00 67.44 92 GLY A C 1
ATOM 727 O O . GLY A 1 92 ? -26.066 -6.440 3.464 1.00 67.44 92 GLY A O 1
ATOM 728 N N . VAL A 1 93 ? -24.477 -5.315 2.329 1.00 59.78 93 VAL A N 1
ATOM 729 C CA . VAL A 1 93 ? -23.615 -6.484 2.072 1.00 59.78 93 VAL A CA 1
ATOM 730 C C . VAL A 1 93 ? -23.030 -6.987 3.398 1.00 59.78 93 VAL A C 1
ATOM 732 O O . VAL A 1 93 ? -21.918 -6.674 3.811 1.00 59.78 93 VAL A O 1
ATOM 735 N N . GLN A 1 94 ? -23.853 -7.764 4.098 1.00 54.38 94 GLN A N 1
ATOM 736 C CA . GLN A 1 94 ? -23.582 -8.468 5.344 1.00 54.38 94 GLN A CA 1
ATOM 737 C C . GLN A 1 94 ? -22.953 -9.845 5.085 1.00 54.38 94 GLN A C 1
ATOM 739 O O . GLN A 1 94 ? -22.596 -10.549 6.025 1.00 54.38 94 GLN A O 1
ATOM 744 N N . THR A 1 95 ? -22.693 -10.209 3.825 1.00 55.41 95 THR A N 1
ATOM 745 C CA . THR A 1 95 ? -21.847 -11.348 3.416 1.00 55.41 95 THR A CA 1
ATOM 746 C C . THR A 1 95 ? -20.347 -11.069 3.649 1.00 55.41 95 THR A C 1
ATOM 748 O O . THR A 1 95 ? -19.478 -11.459 2.870 1.00 55.41 95 THR A O 1
ATOM 751 N N . ALA A 1 96 ? -20.022 -10.377 4.744 1.00 57.59 96 ALA A N 1
ATOM 752 C CA . ALA A 1 96 ? -18.718 -9.778 5.015 1.00 57.59 96 ALA A CA 1
ATOM 753 C C . ALA A 1 96 ? -17.593 -10.806 5.219 1.00 57.59 96 ALA A C 1
ATOM 755 O O . ALA A 1 96 ? -16.443 -10.525 4.896 1.00 57.59 96 ALA A O 1
ATOM 756 N N . ALA A 1 97 ? -17.897 -12.010 5.713 1.00 62.06 97 ALA A N 1
ATOM 757 C CA . ALA A 1 97 ? -16.864 -13.005 6.004 1.00 62.06 97 ALA A CA 1
ATOM 758 C C . ALA A 1 97 ? -16.313 -13.686 4.736 1.00 62.06 97 ALA A C 1
ATOM 760 O O . ALA A 1 97 ? -15.098 -13.760 4.555 1.00 62.06 97 ALA A O 1
ATOM 761 N N . GLY A 1 98 ? -17.194 -14.147 3.839 1.00 68.44 98 GLY A N 1
ATOM 762 C CA . GLY A 1 98 ? -16.793 -14.855 2.617 1.00 68.44 98 GLY A CA 1
ATOM 763 C C . GLY A 1 98 ? -16.107 -13.939 1.606 1.00 68.44 98 GLY A C 1
ATOM 764 O O . GLY A 1 98 ? -15.040 -14.271 1.096 1.00 68.44 98 GLY A O 1
ATOM 765 N N . ILE A 1 99 ? -16.668 -12.745 1.384 1.00 74.31 99 ILE A N 1
ATOM 766 C CA . ILE A 1 99 ? -16.089 -11.749 0.472 1.00 74.31 99 ILE A CA 1
ATOM 767 C C . ILE A 1 99 ? -14.710 -11.309 0.970 1.00 74.31 99 ILE A C 1
ATOM 769 O O . ILE A 1 99 ? -13.775 -11.234 0.177 1.00 74.31 99 ILE A O 1
ATOM 773 N N . ASN A 1 100 ? -14.545 -11.081 2.277 1.00 76.00 100 ASN A N 1
ATOM 774 C CA . ASN A 1 100 ? -13.250 -10.703 2.835 1.00 76.00 100 ASN A CA 1
ATOM 775 C C . ASN A 1 100 ? -12.209 -11.825 2.712 1.00 76.00 100 ASN A C 1
ATOM 777 O O . ASN A 1 100 ? -11.045 -11.544 2.433 1.00 76.00 100 ASN A O 1
ATOM 781 N N . LEU A 1 101 ? -12.606 -13.091 2.876 1.00 78.06 101 LEU A N 1
ATOM 782 C CA . LEU A 1 101 ? -11.703 -14.228 2.687 1.00 78.06 101 LEU A CA 1
ATOM 783 C C . LEU A 1 101 ? -11.253 -14.338 1.227 1.00 78.06 101 LEU A C 1
ATOM 785 O O . LEU A 1 101 ? -10.053 -14.419 0.969 1.00 78.06 101 LEU A O 1
ATOM 789 N N . VAL A 1 102 ? -12.189 -14.264 0.277 1.00 83.06 102 VAL A N 1
ATOM 790 C CA . VAL A 1 102 ? -11.873 -14.272 -1.161 1.00 83.06 102 VAL A CA 1
ATOM 791 C C . VAL A 1 102 ? -10.986 -13.083 -1.523 1.00 83.06 102 VAL A C 1
ATOM 793 O O . VAL A 1 102 ? -9.970 -13.267 -2.184 1.00 83.06 102 VAL A O 1
ATOM 796 N N . ALA A 1 103 ? -11.300 -11.881 -1.038 1.00 80.06 103 ALA A N 1
ATOM 797 C CA . ALA A 1 103 ? -10.492 -10.687 -1.271 1.00 80.06 103 ALA A CA 1
ATOM 798 C C . ALA A 1 103 ? -9.087 -10.801 -0.660 1.00 80.06 103 ALA A C 1
ATOM 800 O O . ALA A 1 103 ? -8.123 -10.296 -1.230 1.00 80.06 103 ALA A O 1
ATOM 801 N N . THR A 1 104 ? -8.958 -11.473 0.487 1.00 81.19 104 THR A N 1
ATOM 802 C CA . THR A 1 104 ? -7.664 -11.732 1.124 1.00 81.19 104 THR A CA 1
ATOM 803 C C . THR A 1 104 ? -6.848 -12.700 0.274 1.00 81.19 104 THR A C 1
ATOM 805 O O . THR A 1 104 ? -5.719 -12.374 -0.078 1.00 81.19 104 THR A O 1
ATOM 808 N N . LEU A 1 105 ? -7.421 -13.840 -0.133 1.00 83.94 105 LEU A N 1
ATOM 809 C CA . LEU A 1 105 ? -6.749 -14.815 -1.002 1.00 83.94 105 LEU A CA 1
ATOM 810 C C . LEU A 1 105 ? -6.370 -14.214 -2.361 1.00 83.94 105 LEU A C 1
ATOM 812 O O . LEU A 1 105 ? -5.249 -14.413 -2.822 1.00 83.94 105 LEU A O 1
ATOM 816 N N . ALA A 1 106 ? -7.261 -13.421 -2.959 1.00 85.06 106 ALA A N 1
ATOM 817 C CA . ALA A 1 106 ? -7.028 -12.743 -4.232 1.00 85.06 106 ALA A CA 1
ATOM 818 C C . ALA A 1 106 ? -5.844 -11.765 -4.183 1.00 85.06 106 ALA A C 1
ATOM 820 O O . ALA A 1 106 ? -5.214 -11.531 -5.207 1.00 85.06 106 ALA A O 1
ATOM 821 N N . LYS A 1 107 ? -5.520 -11.209 -3.008 1.00 83.38 107 LYS A N 1
ATOM 822 C CA . LYS A 1 107 ? -4.340 -10.353 -2.808 1.00 83.38 107 LYS A CA 1
ATOM 823 C C . LYS A 1 107 ? -3.098 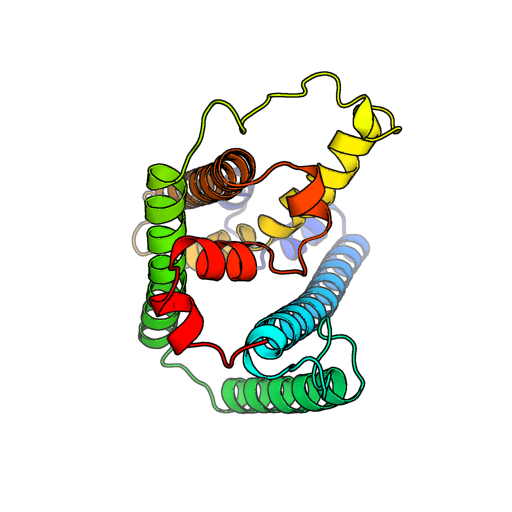-11.160 -2.435 1.00 83.38 107 LYS A C 1
ATOM 825 O O . LYS A 1 107 ? -2.006 -10.860 -2.909 1.00 83.38 107 LYS A O 1
ATOM 830 N N . LEU A 1 108 ? -3.258 -12.179 -1.592 1.00 85.94 108 LEU A N 1
ATOM 831 C CA . LEU A 1 108 ? -2.147 -12.973 -1.065 1.00 85.94 108 LEU A CA 1
ATOM 832 C C . LEU A 1 108 ? -1.500 -13.847 -2.146 1.00 85.94 108 LEU A C 1
ATOM 834 O O . LEU A 1 108 ? -0.286 -14.023 -2.131 1.00 85.94 108 LEU A O 1
ATOM 838 N N . LEU A 1 109 ? -2.295 -14.352 -3.096 1.00 87.38 109 LEU A N 1
ATOM 839 C CA . LEU A 1 109 ? -1.817 -15.184 -4.203 1.00 87.38 109 LEU A CA 1
ATOM 840 C C . LEU A 1 109 ? -0.844 -14.433 -5.136 1.00 87.38 109 LEU A C 1
ATOM 842 O O . LEU A 1 109 ? 0.292 -14.893 -5.259 1.00 87.38 109 LEU A O 1
ATOM 846 N N . PRO A 1 110 ? -1.200 -13.276 -5.741 1.00 84.38 110 PRO A N 1
ATOM 84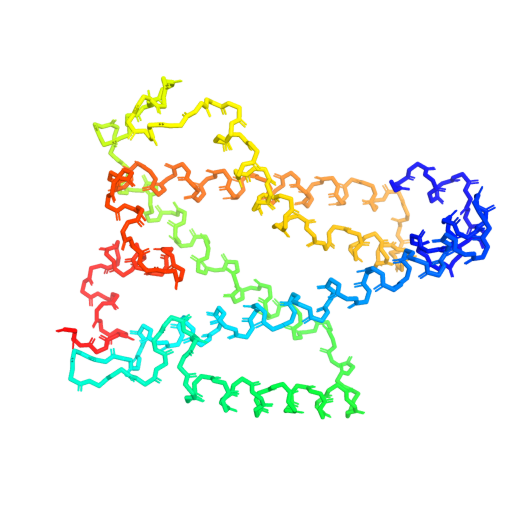7 C CA . PRO A 1 110 ? -0.260 -12.489 -6.543 1.00 84.38 110 PRO A CA 1
ATOM 848 C C . PRO A 1 110 ? 0.973 -12.055 -5.754 1.00 84.38 110 PRO A C 1
ATOM 850 O O . PRO A 1 110 ? 2.081 -12.081 -6.276 1.00 84.38 110 PRO A O 1
ATOM 853 N N . LEU A 1 111 ? 0.796 -11.691 -4.482 1.00 88.12 111 LEU A N 1
ATOM 854 C CA . LEU A 1 111 ? 1.893 -11.249 -3.628 1.00 88.12 111 LEU A CA 1
ATOM 855 C C . LEU A 1 111 ? 2.889 -12.380 -3.342 1.00 88.12 111 LEU A C 1
ATOM 857 O O . LEU A 1 111 ? 4.096 -12.180 -3.443 1.00 88.12 111 LEU A O 1
ATOM 861 N N . GLY A 1 112 ? 2.388 -13.579 -3.036 1.00 88.50 112 GLY A N 1
ATOM 862 C CA . GLY A 1 112 ? 3.214 -14.770 -2.854 1.00 88.50 112 GLY A CA 1
ATOM 863 C C . GLY A 1 112 ? 3.919 -15.187 -4.145 1.00 88.50 112 GLY A C 1
ATOM 864 O O . GLY A 1 112 ? 5.110 -15.493 -4.116 1.00 88.50 112 GLY A O 1
ATOM 865 N N . ALA A 1 113 ? 3.216 -15.131 -5.281 1.00 87.69 113 ALA A N 1
ATOM 866 C CA . ALA A 1 113 ? 3.801 -15.397 -6.593 1.00 87.69 113 ALA A CA 1
ATOM 867 C C . ALA A 1 113 ? 4.926 -14.405 -6.922 1.00 87.69 113 ALA A C 1
ATOM 869 O O . ALA A 1 113 ? 6.002 -14.824 -7.340 1.00 87.69 113 ALA A O 1
ATOM 870 N N . PHE A 1 114 ? 4.715 -13.111 -6.666 1.00 88.62 114 PHE A N 1
ATOM 871 C CA . PHE A 1 114 ? 5.741 -12.088 -6.843 1.00 88.62 114 PHE A CA 1
ATOM 872 C C . PHE A 1 114 ? 6.980 -12.378 -5.993 1.00 88.62 114 PHE A C 1
ATOM 874 O O . PHE A 1 114 ? 8.085 -12.392 -6.523 1.00 88.62 114 PHE A O 1
ATOM 881 N N . VAL A 1 115 ? 6.806 -12.655 -4.696 1.00 89.44 115 VAL A N 1
ATOM 882 C CA . VAL A 1 115 ? 7.925 -12.963 -3.791 1.00 89.44 115 VAL A CA 1
ATOM 883 C C . VAL A 1 115 ? 8.700 -14.193 -4.270 1.00 89.44 115 VAL A C 1
ATOM 885 O O . VAL A 1 115 ? 9.926 -14.157 -4.305 1.00 89.44 115 VAL A O 1
ATOM 888 N N . ALA A 1 116 ? 8.012 -15.258 -4.688 1.00 89.31 116 ALA A N 1
ATOM 889 C CA . ALA A 1 116 ? 8.663 -16.464 -5.195 1.00 89.31 116 ALA A CA 1
ATOM 890 C C . ALA A 1 116 ? 9.441 -16.202 -6.496 1.00 89.31 116 ALA A C 1
ATOM 892 O O . ALA A 1 116 ? 10.613 -16.560 -6.596 1.00 89.31 116 ALA A O 1
ATOM 893 N N . LEU A 1 117 ? 8.820 -15.541 -7.477 1.00 86.56 117 LEU A N 1
ATOM 894 C CA . LEU A 1 117 ? 9.458 -15.233 -8.760 1.00 86.56 117 LEU A CA 1
ATOM 895 C C . LEU A 1 117 ? 10.631 -14.262 -8.600 1.00 86.56 117 LEU A C 1
ATOM 897 O O . LEU A 1 117 ? 11.684 -14.471 -9.195 1.00 86.56 117 LEU A O 1
ATOM 901 N N . ALA A 1 118 ? 10.474 -13.227 -7.776 1.00 86.88 118 ALA A N 1
ATOM 902 C CA . ALA A 1 118 ? 11.527 -12.254 -7.523 1.00 86.88 118 ALA A CA 1
ATOM 903 C C . ALA A 1 118 ? 12.697 -12.871 -6.743 1.00 86.88 118 ALA A C 1
ATOM 905 O O . ALA A 1 118 ? 13.841 -12.523 -7.010 1.00 86.88 118 ALA A O 1
ATOM 906 N N . ALA A 1 119 ? 12.440 -13.825 -5.838 1.00 86.38 119 ALA A N 1
ATOM 907 C CA . ALA A 1 119 ? 13.493 -14.590 -5.168 1.00 86.38 119 ALA A CA 1
ATOM 908 C C . ALA A 1 119 ? 14.267 -15.498 -6.138 1.00 86.38 119 ALA A C 1
ATOM 910 O O . ALA A 1 119 ? 15.485 -15.600 -6.029 1.00 86.38 119 ALA A O 1
ATOM 911 N N . LEU A 1 120 ? 13.587 -16.124 -7.106 1.00 85.12 120 LEU A N 1
ATOM 912 C CA . LEU A 1 120 ? 14.234 -16.940 -8.143 1.00 85.12 120 LEU A CA 1
ATOM 913 C C . LEU A 1 120 ? 15.046 -16.100 -9.138 1.00 85.12 120 LEU A C 1
ATOM 915 O O . LEU A 1 120 ? 16.072 -16.556 -9.633 1.00 85.12 120 LEU A O 1
ATOM 919 N N . ALA A 1 121 ? 14.589 -14.884 -9.432 1.00 83.69 121 ALA A N 1
ATOM 920 C CA . ALA A 1 121 ? 15.259 -13.948 -10.331 1.00 83.69 121 ALA A CA 1
ATOM 921 C C . ALA A 1 121 ? 16.264 -13.022 -9.622 1.00 83.69 121 ALA A C 1
ATOM 923 O O . ALA A 1 121 ? 16.810 -12.119 -10.256 1.00 83.69 121 ALA A O 1
ATOM 924 N N . PHE A 1 122 ? 16.483 -13.209 -8.319 1.00 83.50 122 PHE A N 1
ATOM 925 C CA . PHE A 1 122 ? 17.316 -12.333 -7.506 1.00 83.50 122 PHE A CA 1
ATOM 926 C C . PHE A 1 122 ? 18.788 -12.438 -7.913 1.00 83.50 122 PHE A C 1
ATOM 928 O O . PHE A 1 122 ? 19.377 -13.520 -7.882 1.00 83.50 122 PHE A O 1
ATOM 935 N N . GLN A 1 123 ? 19.401 -11.303 -8.246 1.00 79.50 123 GLN A N 1
ATOM 936 C CA . GLN A 1 123 ? 20.808 -11.223 -8.628 1.00 79.50 123 GLN A CA 1
ATOM 937 C C . GLN A 1 123 ? 21.589 -10.417 -7.587 1.00 79.50 123 GLN A C 1
ATOM 939 O O . GLN A 1 123 ? 21.361 -9.222 -7.392 1.00 79.50 123 GLN A O 1
ATOM 944 N N . LEU A 1 124 ? 22.554 -11.073 -6.932 1.00 74.25 124 LEU A N 1
ATOM 945 C CA . LEU A 1 124 ? 23.432 -10.432 -5.943 1.00 74.25 124 LEU A CA 1
ATOM 946 C C . LEU A 1 124 ? 24.258 -9.291 -6.555 1.00 74.25 124 LEU A C 1
ATOM 948 O O . LEU A 1 124 ? 24.520 -8.303 -5.877 1.00 74.25 124 LEU A O 1
ATOM 952 N N . ASP A 1 125 ? 24.612 -9.391 -7.838 1.00 70.56 125 ASP A N 1
ATOM 953 C CA . ASP A 1 125 ? 25.390 -8.367 -8.547 1.00 70.56 125 ASP A CA 1
ATOM 954 C C . ASP A 1 125 ? 24.606 -7.061 -8.760 1.00 70.56 125 ASP A C 1
ATOM 956 O O . ASP A 1 125 ? 25.181 -5.965 -8.748 1.00 70.56 125 ASP A O 1
ATOM 960 N N . THR A 1 126 ? 23.285 -7.173 -8.926 1.00 70.12 126 THR A N 1
ATOM 961 C CA . THR A 1 126 ? 22.347 -6.047 -9.043 1.00 70.12 126 THR A CA 1
ATOM 962 C C . THR A 1 126 ? 22.016 -5.462 -7.671 1.00 70.12 126 THR A C 1
ATOM 964 O O . THR A 1 126 ? 21.853 -4.246 -7.536 1.00 70.12 126 THR A O 1
ATOM 967 N N . PHE A 1 127 ? 21.982 -6.308 -6.637 1.00 72.69 127 PHE A N 1
ATOM 968 C CA . PHE A 1 127 ? 21.745 -5.915 -5.253 1.00 72.69 127 PHE A CA 1
ATOM 969 C C . PHE A 1 127 ? 22.966 -5.203 -4.646 1.00 72.69 127 PHE A C 1
ATOM 971 O O . PHE A 1 127 ? 23.747 -5.758 -3.874 1.00 72.69 127 PHE A O 1
ATOM 978 N N . ARG A 1 128 ? 23.129 -3.922 -4.980 1.00 66.12 128 ARG A N 1
ATOM 979 C CA . ARG A 1 128 ? 24.146 -3.058 -4.371 1.00 66.12 128 ARG A CA 1
ATOM 980 C C . ARG A 1 128 ? 23.546 -2.262 -3.222 1.00 66.12 128 ARG A C 1
ATOM 982 O O . ARG A 1 128 ? 22.733 -1.364 -3.430 1.00 66.12 128 ARG A O 1
ATOM 989 N N . LEU A 1 129 ? 23.993 -2.567 -2.006 1.00 62.41 129 LEU A N 1
ATOM 990 C CA . LEU A 1 129 ? 23.673 -1.786 -0.815 1.00 62.41 129 LEU A CA 1
ATOM 991 C C . LEU A 1 129 ? 24.426 -0.448 -0.856 1.00 62.41 129 LEU A C 1
ATOM 993 O O . LEU A 1 129 ? 25.566 -0.342 -0.406 1.00 62.41 129 LEU A O 1
ATOM 997 N N . ASP A 1 130 ? 23.791 0.585 -1.409 1.00 65.75 130 ASP A N 1
ATOM 998 C CA . ASP A 1 130 ? 24.294 1.959 -1.326 1.00 65.75 130 ASP A CA 1
ATOM 999 C C . ASP A 1 130 ? 23.959 2.560 0.048 1.00 65.75 130 ASP A C 1
ATOM 1001 O O . ASP A 1 130 ? 23.006 3.321 0.202 1.00 65.75 130 ASP A O 1
ATOM 1005 N N . PHE A 1 131 ? 24.755 2.203 1.060 1.00 58.78 131 PHE A N 1
ATOM 1006 C CA . PHE A 1 131 ? 24.627 2.741 2.422 1.00 58.78 131 PHE A CA 1
ATOM 1007 C C . PHE A 1 131 ? 24.889 4.251 2.510 1.00 58.78 131 PHE A C 1
ATOM 1009 O O . PHE A 1 131 ? 24.497 4.881 3.489 1.00 58.78 131 PHE A O 1
ATOM 1016 N N . SER A 1 132 ? 25.560 4.833 1.512 1.00 58.69 132 SER A N 1
ATOM 1017 C CA . SER A 1 132 ? 25.915 6.252 1.512 1.00 58.69 132 SER A CA 1
ATOM 1018 C C . SER A 1 132 ? 24.765 7.150 1.057 1.00 58.69 132 SER A C 1
ATOM 1020 O O . SER A 1 132 ? 24.723 8.323 1.422 1.00 58.69 132 SER A O 1
ATOM 1022 N N . GLY A 1 133 ? 23.848 6.620 0.235 1.00 58.28 133 GLY A N 1
ATOM 1023 C CA . GLY A 1 133 ? 22.762 7.391 -0.370 1.00 58.28 133 GLY A CA 1
ATOM 1024 C C . GLY A 1 133 ? 23.242 8.573 -1.226 1.00 58.28 133 GLY A C 1
ATOM 1025 O O . GLY A 1 133 ? 22.428 9.431 -1.566 1.00 58.28 133 GLY A O 1
ATOM 1026 N N . LEU A 1 134 ? 24.537 8.634 -1.576 1.00 59.91 134 LEU A N 1
ATOM 1027 C CA . LEU A 1 134 ? 25.178 9.774 -2.248 1.00 59.91 134 LEU A CA 1
ATOM 1028 C C . LEU A 1 134 ? 24.528 10.102 -3.594 1.00 59.91 134 LEU A C 1
ATOM 1030 O O . LEU A 1 134 ? 24.459 11.265 -3.981 1.00 59.91 134 LEU A O 1
ATOM 1034 N N . ALA A 1 135 ? 24.000 9.096 -4.291 1.00 63.44 135 ALA A N 1
ATOM 1035 C CA . ALA A 1 135 ? 23.388 9.304 -5.599 1.00 63.44 135 ALA A CA 1
ATOM 1036 C C . ALA A 1 135 ? 22.007 9.977 -5.559 1.00 63.44 135 ALA A C 1
ATOM 1038 O O . ALA A 1 135 ? 21.508 10.361 -6.610 1.00 63.44 135 ALA A O 1
ATOM 1039 N N . LEU A 1 136 ? 21.378 10.109 -4.386 1.00 67.50 136 LEU A N 1
ATOM 1040 C CA . LEU A 1 136 ? 20.089 10.799 -4.252 1.00 67.50 136 LEU A CA 1
ATOM 1041 C C . LEU A 1 136 ? 20.251 12.321 -4.124 1.00 67.50 136 LEU A C 1
ATOM 1043 O O . LEU A 1 136 ? 19.261 13.039 -4.215 1.00 67.50 136 LEU A O 1
ATOM 1047 N N . GLY A 1 137 ? 21.472 12.823 -3.895 1.00 72.75 137 GLY A N 1
ATOM 1048 C CA . GLY A 1 137 ? 21.755 14.262 -3.811 1.00 72.75 137 GLY A CA 1
ATOM 1049 C C . GLY A 1 137 ? 21.110 14.989 -2.621 1.00 72.75 137 GLY A C 1
ATOM 1050 O O . GLY A 1 137 ? 21.244 16.205 -2.516 1.00 72.75 137 GLY A O 1
ATOM 1051 N N . VAL A 1 138 ? 20.438 14.266 -1.717 1.00 80.75 138 VAL A N 1
ATOM 1052 C CA . VAL A 1 138 ? 19.760 14.803 -0.527 1.00 80.75 138 VAL A CA 1
ATOM 1053 C C . VAL A 1 138 ? 20.322 14.196 0.763 1.00 80.75 138 VAL A C 1
ATOM 1055 O O . VAL A 1 138 ? 20.762 13.040 0.753 1.00 80.75 138 VAL A O 1
ATOM 1058 N N . PRO A 1 139 ? 20.296 14.924 1.896 1.00 84.25 139 PRO A N 1
ATOM 1059 C CA . PRO A 1 139 ? 20.792 14.415 3.172 1.00 84.25 139 PRO A CA 1
ATOM 1060 C C . PRO A 1 139 ? 20.068 13.136 3.609 1.00 84.25 139 PRO A C 1
ATOM 1062 O O . PRO A 1 139 ? 18.853 13.019 3.454 1.00 84.25 139 PRO A O 1
ATOM 1065 N N . VAL A 1 140 ? 20.789 12.209 4.248 1.00 83.06 140 VAL A N 1
ATOM 1066 C CA . VAL A 1 140 ? 20.233 10.929 4.741 1.00 83.06 140 VAL A CA 1
ATOM 1067 C C . VAL A 1 140 ? 18.998 11.134 5.627 1.00 83.06 140 VAL A C 1
ATOM 1069 O O . VAL A 1 140 ? 18.037 10.377 5.530 1.00 83.06 140 VAL A O 1
ATOM 1072 N N . TRP A 1 141 ? 18.972 12.189 6.449 1.00 83.25 141 TRP A N 1
ATOM 1073 C CA . TRP A 1 141 ? 17.815 12.512 7.294 1.00 83.25 141 TRP A CA 1
ATOM 1074 C C . TRP A 1 141 ? 16.530 12.708 6.471 1.00 83.25 141 TRP A C 1
ATOM 1076 O O . TRP A 1 141 ? 15.460 12.236 6.857 1.00 83.25 141 TRP A O 1
ATOM 1086 N N . GLU A 1 142 ? 16.637 13.380 5.326 1.00 85.38 142 GLU A N 1
ATOM 1087 C CA . GLU A 1 142 ? 15.501 13.675 4.463 1.00 85.38 142 GLU A CA 1
ATOM 1088 C C . GLU A 1 142 ? 15.029 12.411 3.740 1.00 85.38 142 GLU A C 1
ATOM 1090 O O . GLU A 1 142 ? 13.828 12.156 3.662 1.00 85.38 142 GLU A O 1
ATOM 1095 N N . GLN A 1 143 ? 15.966 11.553 3.321 1.00 82.38 143 GLN A N 1
ATOM 1096 C CA . GLN A 1 143 ? 15.659 10.234 2.755 1.00 82.38 143 GLN A CA 1
ATOM 1097 C C . GLN A 1 143 ? 14.879 9.365 3.752 1.00 82.38 143 GLN A C 1
ATOM 1099 O O . GLN A 1 143 ? 13.865 8.753 3.397 1.00 82.38 143 GLN A O 1
ATOM 1104 N N . VAL A 1 144 ? 15.310 9.357 5.018 1.00 85.50 144 VAL A N 1
ATOM 1105 C CA . VAL A 1 144 ? 14.626 8.643 6.104 1.00 85.50 144 VAL A CA 1
ATOM 1106 C C . VAL A 1 144 ? 13.230 9.219 6.326 1.00 85.50 144 VAL A C 1
ATOM 1108 O O . VAL A 1 144 ? 12.266 8.457 6.362 1.00 85.50 144 VAL A O 1
ATOM 1111 N N . LYS A 1 145 ? 13.088 10.548 6.418 1.00 86.69 145 LYS A N 1
ATOM 1112 C CA . LYS A 1 145 ? 11.785 11.203 6.607 1.00 86.69 145 LYS A CA 1
ATOM 1113 C C . LYS A 1 145 ? 10.814 10.892 5.465 1.00 86.69 145 LYS A C 1
ATOM 1115 O O . LYS A 1 145 ? 9.674 10.521 5.734 1.00 86.69 145 LYS A O 1
ATOM 1120 N N . ASN A 1 146 ? 11.252 11.016 4.214 1.00 85.50 146 ASN A N 1
ATOM 1121 C CA . ASN A 1 146 ? 10.399 10.787 3.045 1.00 85.50 146 ASN A CA 1
ATOM 1122 C C . ASN A 1 146 ? 9.934 9.327 2.972 1.00 85.50 146 ASN A C 1
ATOM 1124 O O . ASN A 1 146 ? 8.753 9.060 2.756 1.00 85.50 146 ASN A O 1
ATOM 1128 N N . THR A 1 147 ? 10.835 8.383 3.251 1.00 85.25 147 THR A N 1
ATOM 1129 C CA . THR A 1 147 ? 10.494 6.955 3.311 1.00 85.25 147 THR A CA 1
ATOM 1130 C C . THR A 1 147 ? 9.547 6.656 4.473 1.00 85.25 147 THR A C 1
ATOM 1132 O O . THR A 1 147 ? 8.578 5.918 4.309 1.00 85.25 147 THR A O 1
ATOM 1135 N N . MET A 1 148 ? 9.781 7.266 5.639 1.00 85.94 148 MET A N 1
ATOM 1136 C CA . MET A 1 148 ? 8.948 7.097 6.830 1.00 85.94 148 MET A CA 1
ATOM 1137 C C . MET A 1 148 ? 7.500 7.542 6.597 1.00 85.94 148 MET A C 1
ATOM 1139 O O . MET A 1 148 ? 6.584 6.884 7.075 1.00 85.94 148 MET A O 1
ATOM 1143 N N . LEU A 1 149 ? 7.264 8.621 5.845 1.00 84.88 149 LEU A N 1
ATOM 1144 C CA . LEU A 1 149 ? 5.901 9.074 5.534 1.00 84.88 149 LEU A CA 1
ATOM 1145 C C . LEU A 1 149 ? 5.106 8.013 4.759 1.00 84.88 149 LEU A C 1
ATOM 1147 O O . LEU A 1 149 ? 3.950 7.745 5.088 1.00 84.88 149 LEU A O 1
ATOM 1151 N N . ILE A 1 150 ? 5.738 7.375 3.770 1.00 83.19 150 ILE A N 1
ATOM 1152 C CA . ILE A 1 150 ? 5.104 6.327 2.962 1.00 83.19 150 ILE A CA 1
ATOM 1153 C C . ILE A 1 150 ? 4.908 5.058 3.795 1.00 83.19 150 ILE A C 1
ATOM 1155 O O . ILE A 1 150 ? 3.829 4.467 3.770 1.00 83.19 150 ILE A O 1
ATOM 1159 N N . THR A 1 151 ? 5.910 4.641 4.575 1.00 84.50 151 THR A N 1
ATOM 1160 C CA . THR A 1 151 ? 5.788 3.427 5.398 1.00 84.50 151 THR A CA 1
ATOM 1161 C C . THR A 1 151 ? 4.742 3.587 6.495 1.00 84.50 151 THR A C 1
ATOM 1163 O O . THR A 1 151 ? 3.955 2.669 6.707 1.00 84.50 151 THR A O 1
ATOM 1166 N N . LEU A 1 152 ? 4.650 4.756 7.138 1.00 83.69 152 LEU A N 1
ATOM 1167 C CA . LEU A 1 152 ? 3.586 5.052 8.100 1.00 83.69 152 LEU A CA 1
ATOM 1168 C C . LEU A 1 152 ? 2.205 4.927 7.458 1.00 83.69 152 LEU A C 1
ATOM 1170 O O . LEU A 1 152 ? 1.324 4.310 8.053 1.00 83.69 152 LEU A O 1
ATOM 1174 N N . TRP A 1 153 ? 2.032 5.446 6.238 1.00 81.81 153 TRP A N 1
ATOM 1175 C CA . TRP A 1 153 ? 0.775 5.330 5.501 1.00 81.81 153 TRP A CA 1
ATOM 1176 C C . TRP A 1 153 ? 0.382 3.870 5.239 1.00 81.81 153 TRP A C 1
ATOM 1178 O O . TRP A 1 153 ? -0.771 3.493 5.427 1.00 81.81 153 TRP A O 1
ATOM 1188 N N . VAL A 1 154 ? 1.350 3.020 4.893 1.00 81.62 154 VAL A N 1
ATOM 1189 C CA . VAL A 1 154 ? 1.140 1.583 4.646 1.00 81.62 154 VAL A CA 1
ATOM 1190 C C . VAL A 1 154 ? 0.717 0.810 5.911 1.00 81.62 154 VAL A C 1
ATOM 1192 O O . VAL A 1 154 ? 0.055 -0.225 5.809 1.00 81.62 154 VAL A O 1
ATOM 1195 N N . PHE A 1 155 ? 1.059 1.306 7.105 1.00 80.94 155 PHE A N 1
ATOM 1196 C CA . PHE A 1 155 ? 0.629 0.728 8.385 1.00 80.94 155 PHE A CA 1
ATOM 1197 C C . PHE A 1 155 ? -0.673 1.333 8.940 1.00 80.94 155 PHE A C 1
ATOM 1199 O O . PHE A 1 155 ? -1.172 0.867 9.972 1.00 80.94 155 PHE A O 1
ATOM 1206 N N . ILE A 1 156 ? -1.272 2.317 8.260 1.00 78.81 156 ILE A N 1
ATOM 1207 C CA . ILE A 1 156 ? -2.625 2.781 8.590 1.00 78.81 156 ILE A CA 1
ATOM 1208 C C . ILE A 1 156 ? -3.597 1.609 8.398 1.00 78.81 156 ILE A C 1
ATOM 1210 O O . ILE A 1 156 ? -3.604 0.938 7.370 1.00 78.81 156 ILE A O 1
ATOM 1214 N N . GLY A 1 157 ? -4.421 1.343 9.415 1.00 70.25 157 GLY A N 1
ATOM 1215 C CA . GLY A 1 157 ? -5.382 0.232 9.418 1.00 70.25 157 GLY A CA 1
ATOM 1216 C C . GLY A 1 157 ? -5.108 -0.850 10.465 1.00 70.25 157 GLY A C 1
ATOM 1217 O O . GLY A 1 157 ? -6.028 -1.591 10.815 1.00 70.25 157 GLY A O 1
ATOM 1218 N N . VAL A 1 158 ? -3.911 -0.884 11.069 1.00 69.62 158 VAL A N 1
ATOM 1219 C CA . VAL A 1 158 ? -3.643 -1.725 12.259 1.00 69.62 158 VAL A CA 1
ATOM 1220 C C . VAL A 1 158 ? -4.628 -1.399 13.392 1.00 69.62 158 VAL A C 1
ATOM 1222 O O . VAL A 1 158 ? -5.065 -2.282 14.127 1.00 69.62 158 VAL A O 1
ATOM 1225 N N . GLU A 1 159 ? -5.055 -0.142 13.485 1.00 69.12 159 GLU A N 1
ATOM 1226 C CA . GLU A 1 159 ? -6.083 0.330 14.418 1.00 69.12 159 GLU A CA 1
ATOM 1227 C C . GLU A 1 159 ? -7.445 -0.340 14.177 1.00 69.12 159 GLU A C 1
ATOM 1229 O O . GLU A 1 159 ? -8.116 -0.746 15.125 1.00 69.12 159 GLU A O 1
ATOM 1234 N N . GLY A 1 160 ? -7.832 -0.543 12.912 1.00 60.72 160 GLY A N 1
ATOM 1235 C CA . GLY A 1 160 ? -9.065 -1.243 12.545 1.00 60.72 160 GLY A CA 1
ATOM 1236 C C . GLY A 1 160 ? -9.043 -2.715 12.961 1.00 60.72 160 GLY A C 1
ATOM 1237 O O . GLY A 1 160 ? -10.049 -3.240 13.439 1.00 60.72 160 GLY A O 1
ATOM 1238 N N . ALA A 1 161 ? -7.879 -3.369 12.882 1.00 62.44 161 ALA A N 1
ATOM 1239 C CA . ALA A 1 161 ? -7.708 -4.729 13.390 1.00 62.44 161 ALA A CA 1
ATOM 1240 C C . ALA A 1 161 ? -7.927 -4.803 14.912 1.00 62.44 161 ALA A C 1
ATOM 1242 O O . ALA A 1 161 ? -8.531 -5.760 15.394 1.00 62.44 161 ALA A O 1
ATOM 1243 N N . VAL A 1 162 ? -7.515 -3.774 15.668 1.00 59.72 162 VAL A N 1
ATOM 1244 C CA . VAL A 1 162 ? -7.791 -3.677 17.113 1.00 59.72 162 VAL A CA 1
ATOM 1245 C C . VAL A 1 162 ? -9.295 -3.557 17.376 1.00 59.72 162 VAL A C 1
ATOM 1247 O O . VAL A 1 162 ? -9.812 -4.252 18.250 1.00 59.72 162 VAL A O 1
ATOM 1250 N N . VAL A 1 163 ? -10.027 -2.768 16.589 1.00 58.19 163 VAL A N 1
ATOM 1251 C CA . VAL A 1 163 ? -11.490 -2.641 16.730 1.00 58.19 163 VAL A CA 1
ATOM 1252 C C . VAL A 1 163 ? -12.203 -3.966 16.434 1.00 58.19 163 VAL A C 1
ATOM 1254 O O . VAL A 1 163 ? -13.063 -4.394 17.201 1.00 58.19 163 VAL A O 1
ATOM 1257 N N . VAL A 1 164 ? -11.814 -4.672 15.368 1.00 57.88 164 VAL A N 1
ATOM 1258 C CA . VAL A 1 164 ? -12.378 -5.996 15.042 1.00 57.88 164 VAL A CA 1
ATOM 1259 C C . VAL A 1 164 ? -12.015 -7.029 16.112 1.00 57.88 164 VAL A C 1
ATOM 1261 O O . VAL A 1 164 ? -12.828 -7.889 16.453 1.00 57.88 164 VAL A O 1
ATOM 1264 N N . SER A 1 165 ? -10.829 -6.911 16.710 1.00 58.28 165 SER A N 1
ATOM 1265 C CA . SER A 1 165 ? -10.378 -7.806 17.773 1.00 58.28 165 SER A CA 1
ATOM 1266 C C . SER A 1 165 ? -11.188 -7.700 19.071 1.00 58.28 165 SER A C 1
ATOM 1268 O O . SER A 1 165 ? -11.230 -8.662 19.838 1.00 58.28 165 SER A O 1
ATOM 1270 N N . ALA A 1 166 ? -11.913 -6.596 19.291 1.00 56.78 166 ALA A N 1
ATOM 1271 C CA . ALA A 1 166 ? -12.865 -6.477 20.397 1.00 56.78 166 ALA A CA 1
ATOM 1272 C C . ALA A 1 166 ? -14.013 -7.504 20.299 1.00 56.78 166 ALA A C 1
ATOM 1274 O O . ALA A 1 166 ? -14.566 -7.908 21.319 1.00 56.78 166 ALA A O 1
ATOM 1275 N N . ARG A 1 167 ? -14.324 -7.984 19.084 1.00 57.97 167 ARG A N 1
ATOM 1276 C CA . ARG A 1 167 ? -15.325 -9.034 18.813 1.00 57.97 167 ARG A CA 1
ATOM 1277 C C . ARG A 1 167 ? -14.740 -10.454 18.820 1.00 57.97 167 ARG A C 1
ATOM 1279 O O . ARG A 1 167 ? -15.441 -11.404 18.477 1.00 57.97 167 ARG A O 1
ATOM 1286 N N . ALA A 1 168 ? -13.461 -10.625 19.166 1.00 60.88 168 ALA A N 1
ATOM 1287 C CA . ALA A 1 168 ? -12.807 -11.929 19.147 1.00 60.88 168 ALA A CA 1
ATOM 1288 C C . ALA A 1 168 ? -13.288 -12.842 20.285 1.00 60.88 168 ALA A C 1
ATOM 1290 O O . ALA A 1 168 ? -13.446 -12.419 21.430 1.00 60.88 168 ALA A O 1
ATOM 1291 N N . ARG A 1 169 ? -13.429 -14.138 19.975 1.00 62.56 169 ARG A N 1
ATOM 1292 C CA . ARG A 1 169 ? -13.908 -15.174 20.907 1.00 62.56 169 ARG A CA 1
ATOM 1293 C C . ARG A 1 169 ? -12.993 -15.360 22.128 1.00 62.56 169 ARG A C 1
ATOM 1295 O O . ARG A 1 169 ? -13.485 -15.660 23.209 1.00 62.56 169 ARG A O 1
ATOM 1302 N N . HIS A 1 170 ? -11.685 -15.125 21.974 1.00 69.75 170 HIS A N 1
ATOM 1303 C CA . HIS A 1 170 ? -10.699 -15.189 23.057 1.00 69.75 170 HIS A CA 1
ATOM 1304 C C . HIS A 1 170 ? -9.805 -13.941 23.074 1.00 69.75 170 HIS A C 1
ATOM 1306 O O . HIS A 1 170 ? -8.886 -13.796 22.268 1.00 69.75 170 HIS A O 1
ATOM 13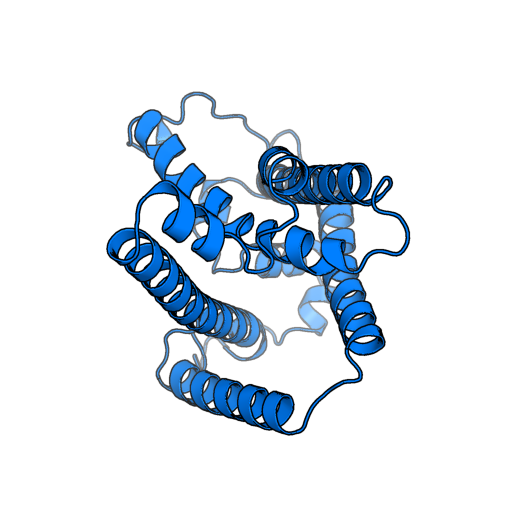12 N N . LYS A 1 171 ? -10.013 -13.054 24.058 1.00 64.31 171 LYS A N 1
ATOM 1313 C CA . LYS A 1 171 ? -9.232 -11.808 24.229 1.00 64.31 171 LYS A CA 1
ATOM 1314 C C . LYS A 1 171 ? -7.724 -12.036 24.444 1.00 64.31 171 LYS A C 1
ATOM 1316 O O . LYS A 1 171 ? -6.926 -11.126 24.234 1.00 64.31 171 LYS A O 1
ATOM 1321 N N . ARG A 1 172 ? -7.314 -13.239 24.868 1.00 67.31 172 ARG A N 1
ATOM 1322 C CA . ARG A 1 172 ? -5.902 -13.612 25.074 1.00 67.31 172 ARG A CA 1
ATOM 1323 C C . ARG A 1 172 ? -5.153 -13.842 23.756 1.00 67.31 172 ARG A C 1
ATOM 1325 O O . ARG A 1 172 ? -3.962 -13.541 23.691 1.00 67.31 172 ARG A O 1
ATOM 1332 N N . ASP A 1 173 ? -5.851 -14.293 22.717 1.00 70.69 173 ASP A N 1
ATOM 1333 C CA . ASP A 1 173 ? -5.256 -14.586 21.407 1.00 70.69 173 ASP A CA 1
ATOM 1334 C C . ASP A 1 173 ? -5.129 -13.330 20.545 1.00 70.69 173 ASP A C 1
ATOM 1336 O O . ASP A 1 173 ? -4.221 -13.233 19.726 1.00 70.69 173 ASP A O 1
ATOM 1340 N N . VAL A 1 174 ? -5.964 -12.323 20.809 1.00 68.88 174 VAL A N 1
ATOM 1341 C CA . VAL A 1 174 ? -5.962 -11.018 20.133 1.00 68.88 174 VAL A CA 1
ATOM 1342 C C . VAL A 1 174 ? -4.581 -10.369 20.119 1.00 68.88 174 VAL A C 1
ATOM 1344 O O . VAL A 1 174 ? -4.093 -9.987 19.063 1.00 68.88 174 VAL A O 1
ATOM 1347 N N . GLY A 1 175 ? -3.918 -10.269 21.277 1.00 68.88 175 GLY A N 1
ATOM 1348 C CA . GLY A 1 175 ? -2.625 -9.584 21.364 1.00 68.88 175 GLY A CA 1
ATOM 1349 C C . GLY A 1 175 ? -1.538 -10.261 20.524 1.00 68.88 175 GLY A C 1
ATOM 1350 O O . GLY A 1 175 ? -0.768 -9.584 19.847 1.00 68.88 175 GLY A O 1
ATOM 1351 N N . ARG A 1 176 ? -1.508 -11.601 20.529 1.00 74.25 176 ARG A N 1
ATOM 1352 C CA . ARG A 1 176 ? -0.563 -12.388 19.722 1.00 74.25 176 ARG A CA 1
ATOM 1353 C C . ARG A 1 176 ? -0.921 -12.344 18.240 1.00 74.25 176 ARG A C 1
ATOM 1355 O O . ARG A 1 176 ? -0.024 -12.180 17.425 1.00 74.25 176 ARG A O 1
ATOM 1362 N N . ALA A 1 177 ? -2.204 -12.444 17.902 1.00 75.12 177 ALA A N 1
ATOM 1363 C CA . ALA A 1 177 ? -2.683 -12.386 16.527 1.00 75.12 177 ALA A CA 1
ATOM 1364 C C . ALA A 1 177 ? -2.375 -11.031 15.875 1.00 75.12 177 ALA A C 1
ATOM 1366 O O . ALA A 1 177 ? -1.844 -11.005 14.770 1.00 75.12 177 ALA A O 1
ATOM 1367 N N . THR A 1 178 ? -2.614 -9.914 16.572 1.00 75.50 178 THR A N 1
ATOM 1368 C CA . THR A 1 178 ? -2.268 -8.576 16.068 1.00 75.50 178 THR A CA 1
ATOM 1369 C C . THR A 1 178 ? -0.760 -8.414 15.898 1.00 75.50 178 THR A C 1
ATOM 1371 O O . THR A 1 178 ? -0.318 -7.894 14.878 1.00 75.50 178 THR A O 1
ATOM 1374 N N . LEU A 1 179 ? 0.046 -8.887 16.857 1.00 80.50 179 LEU A N 1
ATOM 1375 C CA . LEU A 1 179 ? 1.506 -8.824 16.746 1.00 80.50 179 LEU A CA 1
ATOM 1376 C C . LEU A 1 179 ? 2.021 -9.651 15.559 1.00 80.50 179 LEU A C 1
ATOM 1378 O O . LEU A 1 179 ? 2.823 -9.154 14.775 1.00 80.50 179 LEU A O 1
ATOM 1382 N N . LEU A 1 180 ? 1.535 -10.886 15.400 1.00 82.81 180 LEU A N 1
ATOM 1383 C CA . LEU A 1 180 ? 1.882 -11.745 14.267 1.00 82.81 180 LEU A CA 1
ATOM 1384 C C . LEU A 1 180 ? 1.437 -11.128 12.940 1.00 82.81 180 LEU A C 1
ATOM 1386 O O . LEU A 1 180 ? 2.210 -1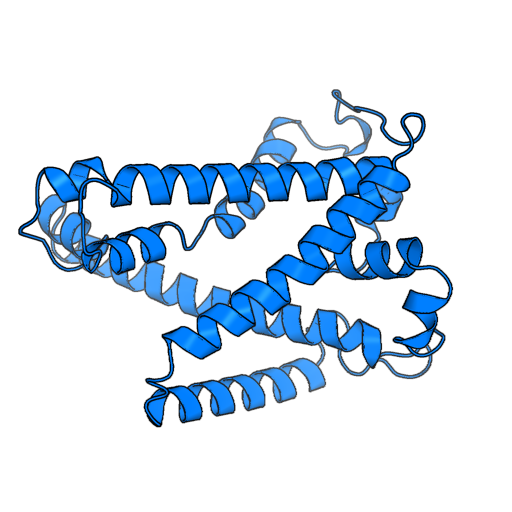1.143 11.988 1.00 82.81 180 LEU A O 1
ATOM 1390 N N . ALA A 1 181 ? 0.244 -10.531 12.880 1.00 80.25 181 ALA A N 1
ATOM 1391 C CA . ALA A 1 181 ? -0.237 -9.839 11.689 1.00 80.25 181 ALA A CA 1
ATOM 1392 C C . ALA A 1 181 ? 0.690 -8.675 11.306 1.00 80.25 181 ALA A C 1
ATOM 1394 O O . ALA A 1 181 ? 1.132 -8.605 10.163 1.00 80.25 181 ALA A O 1
ATOM 1395 N N . VAL A 1 182 ? 1.068 -7.820 12.262 1.00 83.88 182 VAL A N 1
ATOM 1396 C CA . VAL A 1 182 ? 1.988 -6.696 12.014 1.00 83.88 182 VAL A CA 1
ATOM 1397 C C . VAL A 1 182 ? 3.372 -7.184 11.585 1.00 83.88 182 VAL A C 1
ATOM 1399 O O . VAL A 1 182 ? 3.907 -6.686 10.598 1.00 83.88 182 VAL A O 1
ATOM 1402 N N . LEU A 1 183 ? 3.943 -8.174 12.279 1.00 87.00 183 LEU A N 1
ATOM 1403 C CA . LEU A 1 183 ? 5.255 -8.730 11.932 1.00 87.00 183 LEU A CA 1
ATOM 1404 C C . LEU A 1 183 ? 5.245 -9.414 10.563 1.00 87.00 183 LEU A C 1
ATOM 1406 O O . LEU A 1 183 ? 6.189 -9.253 9.796 1.00 87.00 183 LEU A O 1
ATOM 1410 N N . SER A 1 184 ? 4.176 -10.142 10.234 1.00 85.75 184 SER A N 1
ATOM 1411 C CA . SER A 1 184 ? 4.027 -10.779 8.924 1.00 85.75 184 SER A CA 1
ATOM 1412 C C . SER A 1 184 ? 3.893 -9.747 7.802 1.00 85.75 184 SER A C 1
ATOM 1414 O O . SER A 1 184 ? 4.585 -9.864 6.796 1.00 85.75 184 SER A O 1
ATOM 1416 N N . ALA A 1 185 ? 3.094 -8.691 7.994 1.00 85.31 185 ALA A N 1
ATOM 1417 C CA . ALA A 1 185 ? 2.979 -7.594 7.036 1.00 85.31 185 ALA A CA 1
ATOM 1418 C C . ALA A 1 185 ? 4.323 -6.877 6.841 1.00 85.31 185 ALA A C 1
ATOM 1420 O O . ALA A 1 185 ? 4.742 -6.652 5.709 1.00 85.31 185 ALA A O 1
ATOM 1421 N N . LEU A 1 186 ? 5.039 -6.594 7.936 1.00 88.00 186 LEU A N 1
ATOM 1422 C CA . LEU A 1 186 ? 6.376 -6.003 7.893 1.00 88.00 186 LEU A CA 1
ATOM 1423 C C . LEU A 1 186 ? 7.359 -6.885 7.113 1.00 88.00 186 LEU A C 1
ATOM 1425 O O . LEU A 1 186 ? 8.065 -6.384 6.242 1.00 88.00 186 LEU A O 1
ATOM 1429 N N . ALA A 1 187 ? 7.386 -8.189 7.394 1.00 89.38 187 ALA A N 1
ATOM 1430 C CA . ALA A 1 187 ? 8.250 -9.133 6.694 1.00 89.38 187 ALA A CA 1
ATOM 1431 C C . ALA A 1 187 ? 7.945 -9.167 5.191 1.00 89.38 187 ALA A C 1
ATOM 1433 O O . ALA A 1 187 ? 8.862 -9.127 4.376 1.00 89.38 187 ALA A O 1
ATOM 1434 N N . VAL A 1 188 ? 6.665 -9.174 4.815 1.00 88.69 188 VAL A N 1
ATOM 1435 C CA . VAL A 1 188 ? 6.243 -9.148 3.410 1.00 88.69 188 VAL A CA 1
ATOM 1436 C C . VAL A 1 188 ? 6.661 -7.847 2.724 1.00 88.69 188 VAL A C 1
ATOM 1438 O O . VAL A 1 188 ? 7.199 -7.901 1.621 1.00 88.69 188 VAL A O 1
ATOM 1441 N N . TYR A 1 189 ? 6.490 -6.687 3.363 1.00 88.12 189 TYR A N 1
ATOM 1442 C CA . TYR A 1 189 ? 6.936 -5.412 2.789 1.00 88.12 189 TYR A CA 1
ATOM 1443 C C . TYR A 1 189 ? 8.453 -5.343 2.612 1.00 88.12 189 TYR A C 1
ATOM 1445 O O . TYR A 1 189 ? 8.924 -4.874 1.574 1.00 88.12 189 TYR A O 1
ATOM 1453 N N . LEU A 1 190 ? 9.218 -5.846 3.585 1.00 88.56 190 LEU A N 1
ATOM 1454 C CA . LEU A 1 190 ? 10.672 -5.958 3.470 1.00 88.56 190 LEU A CA 1
ATOM 1455 C C . LEU A 1 190 ? 11.071 -6.884 2.319 1.00 88.56 190 LEU A C 1
ATOM 1457 O O . LEU A 1 190 ? 11.905 -6.498 1.505 1.00 88.56 190 LEU A O 1
ATOM 1461 N N . LEU A 1 191 ? 10.449 -8.061 2.210 1.00 89.56 191 LEU A N 1
ATOM 1462 C CA . LEU A 1 191 ? 10.716 -9.007 1.126 1.00 89.56 191 LEU A CA 1
ATOM 1463 C C . LEU A 1 191 ? 10.416 -8.391 -0.238 1.00 89.56 191 LEU A C 1
ATOM 1465 O O . LEU A 1 191 ? 11.284 -8.393 -1.100 1.00 89.56 191 LEU A O 1
ATOM 1469 N N . VAL A 1 192 ? 9.231 -7.812 -0.431 1.00 88.75 192 VAL A N 1
ATOM 1470 C CA . VAL A 1 192 ? 8.852 -7.193 -1.710 1.00 88.75 192 VAL A CA 1
ATOM 1471 C C . VAL A 1 192 ? 9.826 -6.078 -2.090 1.00 88.75 192 VAL A C 1
ATOM 1473 O O . VAL A 1 192 ? 10.259 -6.016 -3.238 1.00 88.75 192 VAL A O 1
ATOM 1476 N N . THR A 1 193 ? 10.218 -5.231 -1.136 1.00 87.38 193 THR A N 1
ATOM 1477 C CA . THR A 1 193 ? 11.119 -4.096 -1.394 1.00 87.38 193 THR A CA 1
ATOM 1478 C C . THR A 1 193 ? 12.540 -4.563 -1.719 1.00 87.38 193 THR A C 1
ATOM 1480 O O . THR A 1 193 ? 13.107 -4.155 -2.732 1.00 87.38 193 THR A O 1
ATOM 1483 N N . LEU A 1 194 ? 13.113 -5.446 -0.894 1.00 86.81 194 LEU A N 1
ATOM 1484 C CA . LEU A 1 194 ? 14.481 -5.943 -1.071 1.00 86.81 194 LEU A CA 1
ATOM 1485 C C . LEU A 1 194 ? 14.618 -6.817 -2.316 1.00 86.81 194 LEU A C 1
ATOM 1487 O O . LEU A 1 194 ? 15.589 -6.672 -3.055 1.00 86.81 194 LEU A O 1
ATOM 1491 N N . LEU A 1 195 ? 13.638 -7.686 -2.578 1.00 87.31 195 LEU A N 1
ATOM 1492 C CA . LEU A 1 195 ? 13.635 -8.507 -3.784 1.00 87.31 195 LEU A CA 1
ATOM 1493 C C . LEU A 1 195 ? 13.502 -7.639 -5.034 1.00 87.31 195 LEU A C 1
ATOM 1495 O O . LEU A 1 195 ? 14.233 -7.868 -5.988 1.00 87.31 195 LEU A O 1
ATOM 1499 N N . SER A 1 196 ? 12.664 -6.596 -5.018 1.00 85.94 196 SER A N 1
ATOM 1500 C CA . SER A 1 196 ? 12.575 -5.662 -6.151 1.00 85.94 196 SER A CA 1
ATOM 1501 C C . SER A 1 196 ? 13.938 -5.037 -6.474 1.00 85.94 196 SER A C 1
ATOM 1503 O O . SER A 1 196 ? 14.350 -5.054 -7.631 1.00 85.94 196 SER A O 1
ATOM 1505 N N . LEU A 1 197 ? 14.669 -4.574 -5.451 1.00 84.94 197 LEU A N 1
ATOM 1506 C CA . LEU A 1 197 ? 16.016 -3.997 -5.588 1.00 84.94 197 LEU A CA 1
ATOM 1507 C C . LEU A 1 197 ? 17.086 -5.001 -6.048 1.00 84.94 197 LEU A C 1
ATOM 1509 O O . LEU A 1 197 ? 18.121 -4.589 -6.565 1.00 84.94 197 LEU A O 1
ATOM 1513 N N . GLY A 1 198 ? 16.868 -6.300 -5.840 1.00 82.56 198 GLY A N 1
ATOM 1514 C CA . GLY A 1 198 ? 17.759 -7.352 -6.335 1.00 82.56 198 GLY A CA 1
ATOM 1515 C C . GLY A 1 198 ? 17.396 -7.893 -7.717 1.00 82.56 198 GLY A C 1
ATOM 1516 O O . GLY A 1 198 ? 18.212 -8.581 -8.322 1.00 82.56 198 GLY A O 1
ATOM 1517 N N . VAL A 1 199 ? 16.198 -7.594 -8.225 1.00 84.00 199 VAL A N 1
ATOM 1518 C CA . VAL A 1 199 ? 15.787 -7.941 -9.595 1.00 84.00 199 VAL A CA 1
ATOM 1519 C C . VAL A 1 199 ? 16.158 -6.823 -10.571 1.00 84.00 199 VAL A C 1
ATOM 1521 O O . VAL A 1 199 ? 16.553 -7.106 -11.699 1.00 84.00 199 VAL A O 1
ATOM 1524 N N . VAL A 1 200 ? 16.036 -5.554 -10.165 1.00 83.31 200 VAL A N 1
ATOM 1525 C CA . VAL A 1 200 ? 16.274 -4.393 -11.039 1.00 83.31 200 VAL A CA 1
ATOM 1526 C C . VAL A 1 200 ? 17.064 -3.299 -10.305 1.00 83.31 200 VAL A C 1
ATOM 1528 O O . VAL A 1 200 ? 16.807 -3.063 -9.122 1.00 83.31 200 VAL A O 1
ATOM 1531 N N . PRO A 1 201 ? 17.995 -2.580 -10.974 1.00 81.44 201 PRO A N 1
ATOM 1532 C CA . PRO A 1 201 ? 18.693 -1.449 -10.372 1.00 81.44 201 PRO A CA 1
ATOM 1533 C C . PRO A 1 201 ? 17.740 -0.360 -9.863 1.00 81.44 201 PRO A C 1
ATOM 1535 O O . PRO A 1 201 ? 16.724 -0.051 -10.485 1.00 81.44 201 PRO A O 1
ATOM 1538 N N . ARG A 1 202 ? 18.120 0.313 -8.768 1.00 78.44 202 ARG A N 1
ATOM 1539 C CA . ARG A 1 202 ? 17.312 1.384 -8.151 1.00 78.44 202 ARG A CA 1
ATOM 1540 C C . ARG A 1 202 ? 16.891 2.505 -9.110 1.00 78.44 202 ARG A C 1
ATOM 1542 O O . ARG A 1 202 ? 15.817 3.063 -8.933 1.00 78.44 202 ARG A O 1
ATOM 1549 N N . SER A 1 203 ? 17.742 2.861 -10.076 1.00 78.81 203 SER A N 1
ATOM 1550 C CA . SER A 1 203 ? 17.488 3.966 -11.007 1.00 78.81 203 SER A CA 1
ATOM 1551 C C . SER A 1 203 ? 16.349 3.610 -11.947 1.00 78.81 203 SER A C 1
ATOM 1553 O O . SER A 1 203 ? 15.453 4.410 -12.163 1.00 78.81 203 SER A O 1
ATOM 1555 N N . GLU A 1 204 ? 16.339 2.367 -12.417 1.00 80.88 204 GLU A N 1
ATOM 1556 C CA . GLU A 1 204 ? 15.275 1.860 -13.267 1.00 80.88 204 GLU A CA 1
ATOM 1557 C C . GLU A 1 204 ? 13.986 1.631 -12.467 1.00 80.88 204 GLU A C 1
ATOM 1559 O O . GLU A 1 204 ? 12.912 1.973 -12.947 1.00 80.88 204 GLU A O 1
ATOM 1564 N N . LEU A 1 205 ? 14.069 1.150 -11.217 1.00 81.38 205 LEU A N 1
ATOM 1565 C CA . LEU A 1 205 ? 12.902 1.067 -10.325 1.00 81.38 205 LEU A CA 1
ATOM 1566 C C . LEU A 1 205 ? 12.257 2.432 -10.050 1.00 81.38 205 LEU A C 1
ATOM 1568 O O . LEU A 1 205 ? 11.036 2.501 -9.939 1.00 81.38 205 LEU A O 1
ATOM 1572 N N . ALA A 1 206 ? 13.055 3.497 -9.936 1.00 79.69 206 ALA A N 1
ATOM 1573 C CA . ALA A 1 206 ? 12.559 4.854 -9.709 1.00 79.69 206 ALA A CA 1
ATOM 1574 C C . ALA A 1 206 ? 11.814 5.428 -10.925 1.00 79.69 206 ALA A C 1
ATOM 1576 O O . ALA A 1 206 ? 10.921 6.255 -10.759 1.00 79.69 206 ALA A O 1
ATOM 1577 N N . GLU A 1 207 ? 12.156 4.972 -12.131 1.00 82.12 207 GLU A N 1
ATOM 1578 C CA . GLU A 1 207 ? 11.481 5.348 -13.377 1.00 82.12 207 GLU A CA 1
ATOM 1579 C C . GLU A 1 207 ? 10.258 4.467 -13.680 1.00 82.12 207 GLU A C 1
ATOM 1581 O O . GLU A 1 207 ? 9.467 4.784 -14.573 1.00 82.12 207 GLU A O 1
ATOM 1586 N N . MET A 1 208 ? 10.057 3.367 -12.943 1.00 80.75 208 MET A N 1
ATOM 1587 C CA . MET A 1 208 ? 8.883 2.518 -13.136 1.00 80.75 208 MET A CA 1
ATOM 1588 C C . MET A 1 208 ? 7.600 3.224 -12.710 1.00 80.75 208 MET A C 1
ATOM 1590 O O . MET A 1 208 ? 7.486 3.807 -11.631 1.00 80.75 208 MET A O 1
ATOM 1594 N N . ARG A 1 209 ? 6.578 3.075 -13.550 1.00 71.38 209 ARG A N 1
ATOM 1595 C CA . ARG A 1 209 ? 5.232 3.576 -13.290 1.00 71.38 209 ARG A CA 1
ATOM 1596 C C . ARG A 1 209 ? 4.610 2.859 -12.092 1.00 71.38 209 ARG A C 1
ATOM 1598 O O . ARG A 1 209 ? 4.760 1.648 -11.923 1.00 71.38 209 ARG A O 1
ATOM 1605 N N . ASN A 1 210 ? 3.884 3.605 -11.265 1.00 74.25 210 ASN A N 1
ATOM 1606 C CA . ASN A 1 210 ? 3.227 3.049 -10.087 1.00 74.25 210 ASN A CA 1
ATOM 1607 C C . ASN A 1 210 ? 1.903 2.349 -10.454 1.00 74.25 210 ASN A C 1
ATOM 1609 O O . ASN A 1 210 ? 1.094 2.933 -11.176 1.00 74.25 210 ASN A O 1
ATOM 1613 N N . PRO A 1 211 ? 1.613 1.150 -9.909 1.00 76.62 211 PRO A N 1
ATOM 1614 C CA . PRO A 1 211 ? 2.435 0.375 -8.970 1.00 76.62 211 PRO A CA 1
ATOM 1615 C C . PRO A 1 211 ? 3.580 -0.406 -9.648 1.00 76.62 211 PRO A C 1
ATOM 1617 O O . PRO A 1 211 ? 3.343 -1.264 -10.498 1.00 76.62 211 PRO A O 1
ATOM 1620 N N . SER A 1 212 ? 4.819 -0.190 -9.193 1.00 79.31 212 SER A N 1
ATOM 1621 C CA . SER A 1 212 ? 6.037 -0.796 -9.768 1.00 79.31 212 SER A CA 1
ATOM 1622 C C . SER A 1 212 ? 6.058 -2.330 -9.724 1.00 79.31 212 SER A C 1
ATOM 1624 O O . SER A 1 212 ? 6.591 -2.975 -10.627 1.00 79.31 212 SER A O 1
ATOM 1626 N N . MET A 1 213 ? 5.413 -2.934 -8.719 1.00 83.31 213 MET A N 1
ATOM 1627 C CA . MET A 1 213 ? 5.268 -4.390 -8.598 1.00 83.31 213 MET A CA 1
ATOM 1628 C C . MET A 1 213 ? 4.561 -5.009 -9.811 1.00 83.31 213 MET A C 1
ATOM 1630 O O . MET A 1 213 ? 4.974 -6.074 -10.263 1.00 83.31 213 MET A O 1
ATOM 1634 N N . ALA A 1 214 ? 3.561 -4.331 -10.387 1.00 78.44 214 ALA A N 1
ATOM 1635 C CA . ALA A 1 214 ? 2.873 -4.824 -11.579 1.00 78.44 214 ALA A CA 1
ATOM 1636 C C . ALA A 1 214 ? 3.837 -4.906 -12.773 1.00 78.44 214 ALA A C 1
ATOM 1638 O O . ALA A 1 214 ? 3.938 -5.952 -13.414 1.00 78.44 214 ALA A O 1
ATOM 1639 N N . GLY A 1 215 ? 4.615 -3.845 -13.015 1.00 76.81 215 GLY A N 1
ATOM 1640 C CA . GLY A 1 215 ? 5.626 -3.816 -14.077 1.00 76.81 215 GLY A CA 1
ATOM 1641 C C . GLY A 1 215 ? 6.712 -4.883 -13.899 1.00 76.81 215 GLY A C 1
ATOM 1642 O O . GLY A 1 215 ? 7.076 -5.571 -14.855 1.00 76.81 215 GLY A O 1
ATOM 1643 N N . LEU A 1 216 ? 7.185 -5.083 -12.667 1.00 83.81 216 LEU A N 1
ATOM 1644 C CA . LEU A 1 216 ? 8.150 -6.137 -12.348 1.00 83.81 216 LEU A CA 1
ATOM 1645 C C . LEU A 1 216 ? 7.570 -7.537 -12.557 1.00 83.81 216 LEU A C 1
ATOM 1647 O O . LEU A 1 216 ? 8.245 -8.396 -13.119 1.00 83.81 216 LEU A O 1
ATOM 1651 N N . MET A 1 217 ? 6.321 -7.775 -12.156 1.00 82.12 217 MET A N 1
ATOM 1652 C CA . MET A 1 217 ? 5.692 -9.086 -12.307 1.00 82.12 217 MET A CA 1
ATOM 1653 C C . MET A 1 217 ? 5.550 -9.467 -13.786 1.00 82.12 217 MET A C 1
ATOM 1655 O O . MET A 1 217 ? 5.819 -10.608 -14.147 1.00 82.12 217 MET A O 1
ATOM 1659 N N . VAL A 1 218 ? 5.229 -8.513 -14.667 1.00 76.31 218 VAL A N 1
ATOM 1660 C CA . VAL A 1 218 ? 5.191 -8.734 -16.126 1.00 76.31 218 VAL A CA 1
ATOM 1661 C C . VAL A 1 218 ? 6.560 -9.127 -16.672 1.00 76.31 218 VAL A C 1
ATOM 1663 O O . VAL A 1 218 ? 6.662 -10.071 -17.456 1.00 76.31 218 VAL A O 1
ATOM 1666 N N . ARG A 1 219 ? 7.622 -8.443 -16.230 1.00 76.94 219 ARG A N 1
ATOM 1667 C CA . ARG A 1 219 ? 8.999 -8.772 -16.621 1.00 76.94 219 ARG A CA 1
ATOM 1668 C C . ARG A 1 219 ? 9.406 -10.168 -16.148 1.00 76.94 219 ARG A C 1
ATOM 1670 O O . ARG A 1 219 ? 9.963 -10.928 -16.934 1.00 76.94 219 ARG A O 1
ATOM 1677 N N . LEU A 1 220 ? 9.079 -10.519 -14.903 1.00 80.25 220 LEU A N 1
ATOM 1678 C CA . LEU A 1 220 ? 9.396 -11.817 -14.296 1.00 80.25 220 LEU A CA 1
ATOM 1679 C C . LEU A 1 220 ? 8.616 -12.983 -14.925 1.00 80.25 220 LEU A C 1
ATOM 1681 O O . LEU A 1 220 ? 9.158 -14.073 -15.073 1.00 80.25 220 LEU A O 1
ATOM 1685 N N . MET A 1 221 ? 7.360 -12.766 -15.323 1.00 74.69 221 MET A N 1
ATOM 1686 C CA . MET A 1 221 ? 6.514 -13.790 -15.954 1.00 74.69 221 MET A CA 1
ATOM 1687 C C . MET A 1 221 ? 6.793 -13.985 -17.458 1.00 74.69 221 MET A C 1
ATOM 1689 O O . MET A 1 221 ? 6.212 -14.879 -18.080 1.00 74.69 221 MET A O 1
ATOM 1693 N N . GLY A 1 222 ? 7.651 -13.166 -18.075 1.00 68.06 222 GLY A N 1
ATOM 1694 C CA . GLY A 1 222 ? 8.066 -13.328 -19.470 1.00 68.06 222 GLY A CA 1
ATOM 1695 C C . GLY A 1 222 ? 6.900 -13.306 -20.473 1.00 68.06 222 GLY A C 1
ATOM 1696 O O . GLY A 1 222 ? 6.125 -12.351 -20.527 1.00 68.06 222 GLY A O 1
ATOM 1697 N N . SER A 1 223 ? 6.789 -14.341 -21.314 1.00 53.03 223 SER A N 1
ATOM 1698 C CA . SER A 1 223 ? 5.732 -14.471 -22.335 1.00 53.03 223 SER A CA 1
ATOM 1699 C C . SER A 1 223 ? 4.337 -14.707 -21.746 1.00 53.03 223 SER A C 1
ATOM 1701 O O . SER A 1 223 ? 3.357 -14.227 -22.309 1.00 53.03 223 SER A O 1
ATOM 1703 N N . TRP A 1 224 ? 4.237 -15.375 -20.593 1.00 54.09 224 TRP A N 1
ATOM 1704 C CA . TRP A 1 224 ? 2.962 -15.608 -19.912 1.00 54.09 224 TRP A CA 1
ATOM 1705 C C . TRP A 1 224 ? 2.377 -14.300 -19.368 1.00 54.09 224 TRP A C 1
ATOM 1707 O O . TRP A 1 224 ? 1.198 -14.030 -19.585 1.00 54.09 224 TRP A O 1
ATOM 1717 N N . GLY A 1 225 ? 3.212 -13.429 -18.788 1.00 50.84 225 GLY A N 1
ATOM 1718 C CA . GLY A 1 225 ? 2.798 -12.088 -18.351 1.00 50.84 225 GLY A CA 1
ATOM 1719 C C . GLY A 1 225 ? 2.371 -11.175 -19.505 1.00 50.84 225 GLY A C 1
ATOM 1720 O O . GLY A 1 225 ? 1.426 -10.401 -19.362 1.00 50.84 225 GLY A O 1
ATOM 1721 N N . ARG A 1 226 ? 3.014 -11.328 -20.671 1.00 46.72 226 ARG A N 1
ATOM 1722 C CA . ARG A 1 226 ? 2.679 -10.636 -21.929 1.00 46.72 226 ARG A CA 1
ATOM 1723 C C . ARG A 1 226 ? 1.442 -11.182 -22.649 1.00 46.72 226 ARG A C 1
ATOM 1725 O O . ARG A 1 226 ? 0.972 -10.540 -23.569 1.00 46.72 226 ARG A O 1
ATOM 1732 N N . SER A 1 227 ? 0.927 -12.356 -22.283 1.00 45.31 227 SER A N 1
ATOM 1733 C CA . SER A 1 227 ? -0.305 -12.903 -22.883 1.00 45.31 227 SER A CA 1
ATOM 1734 C C . SER A 1 227 ? -1.575 -12.376 -22.204 1.00 45.31 227 SER A C 1
ATOM 1736 O O . SER A 1 227 ? -2.630 -12.294 -22.825 1.00 45.31 227 SER A O 1
ATOM 1738 N N . SER A 1 228 ? -1.457 -11.964 -20.939 1.00 46.91 228 SER A N 1
ATOM 1739 C CA . SER A 1 228 ? -2.512 -11.325 -20.141 1.00 46.91 228 SER A CA 1
ATOM 1740 C C . SER A 1 228 ? -2.568 -9.795 -20.278 1.00 46.91 228 SER A C 1
ATOM 1742 O O . SER A 1 228 ? -3.434 -9.163 -19.677 1.00 46.91 228 SER A O 1
ATOM 1744 N N . LEU A 1 229 ? -1.652 -9.198 -21.044 1.00 45.50 229 LEU A N 1
ATOM 1745 C CA . LEU A 1 229 ? -1.530 -7.760 -21.289 1.00 45.50 229 LEU A CA 1
ATOM 1746 C C . LEU A 1 229 ? -1.321 -7.544 -22.794 1.00 45.50 229 LEU A C 1
ATOM 1748 O O . LEU A 1 229 ? -0.453 -8.209 -23.353 1.00 45.50 229 LEU A O 1
ATOM 1752 N N . PRO A 1 230 ? -2.080 -6.670 -23.478 1.00 35.62 230 PRO A N 1
ATOM 1753 C CA . PRO A 1 230 ? -1.856 -6.426 -24.901 1.00 35.62 230 PRO A CA 1
ATOM 1754 C C . PRO A 1 230 ? -0.430 -5.891 -25.149 1.00 35.62 230 PRO A C 1
ATOM 1756 O O . PRO A 1 230 ? 0.142 -5.246 -24.266 1.00 35.62 230 PRO A O 1
ATOM 1759 N N . PRO A 1 231 ? 0.174 -6.185 -26.318 1.00 37.31 231 PRO A N 1
ATOM 1760 C CA . PRO A 1 231 ? 1.523 -5.730 -26.638 1.00 37.31 231 PRO A CA 1
ATOM 1761 C C . PRO A 1 231 ? 1.568 -4.198 -26.623 1.00 37.31 231 PRO A C 1
ATOM 1763 O O . PRO A 1 231 ? 0.727 -3.546 -27.245 1.00 37.31 231 PRO A O 1
ATOM 1766 N N . GLY A 1 232 ? 2.509 -3.662 -25.841 1.00 43.03 232 GLY A N 1
ATOM 1767 C CA . GLY A 1 232 ? 2.764 -2.228 -25.722 1.00 43.03 232 GLY A CA 1
ATOM 1768 C C . GLY A 1 232 ? 3.695 -1.684 -26.787 1.00 43.03 232 GLY A C 1
ATOM 1769 O O . GLY A 1 232 ? 3.943 -2.376 -27.799 1.00 43.03 232 GLY A O 1
#

Organism: NCBI:txid72407

Foldseek 3Di:
DVVVCVVCVVQPPAPLSVQCVVPNDVRSVVVVVVVVVVVVVVLLVVLLQVLLLVQQFVPDPVDRQQHSCPDPNSVVVSVVVVVVVVVVVVVPPVVPPVVVVVVVCVVVVLLVVLLVLLVVLFAVVLQDDPVVCVVVVDDPVVVCVVVVVVVVVVPPCLSVLVSVLVVDPDVVVSVVVSVCVVVVSVVSVCSNVSSVSRNHPPVVCVVARPPSSLVVVLVSCDVVSCVSHPDD

InterPro domains:
  IPR002293 Amino acid/polyamine transporter I [PF13520] (9-225)
  IPR050367 Amino acid-polyamine-organocation superfamily [PTHR42770] (5-226)

Secondary structure (DSSP, 8-state):
-HHHHHH-TT-TTTHHHHHHHHH-HHHHHHHHHHHHHHHHHHHHHHHHHHHHHHHHHH-BTTB-SSTTTTSHHHHHHHHHHHHHHHHHHHTT---HHHHHHHHHHHHHHHHHHHHHHHHHT--TTT----TT-GGG-S-HHHHHHHHHHHHHHHTTTHHHHHHHHTT-S-HHHHHHHHHHHHHHHHHHHHHHHHHHHHHS-HHHHHHSPSSHHHHHHHHHHHHHHHHSS---

Sequence (232 aa):
MLLLTRIRPDLDGGIFTYAREGFGELIGFCSAWGYWLCAVIANVSYLVIVFSALSFFTDTPELRLFGDGNTWQSIVGASVLLWVVHFLVLRGVQTAAGINLVATLAKLLPLGAFVALAALAFQLDTFRLDFSGLALGVPVWEQVKNTMLITLWVFIGVEGAVVVSARARHKRDVGRATLLAVLSALAVYLLVTLLSLGVVPRSELAEMRNPSMAGLMVRLMGSWGRSSLPPG

pLDDT: mean 75.4, std 12.13, range [35.62, 90.88]